Protein AF-A0A4Z0ZXW6-F1 (afdb_monomer)

pLDDT: mean 91.45, std 5.55, range [75.19, 98.31]

Secondary structure (DSSP, 8-state):
-EEEE--SEESS-HHHHHHHH-----TT-EEEEE-TT--EE-HHHHHHHHHHHHHHHHTT-EEEEESTTSSTTHHHHHHTTHHHHTT-----SS-----TTSEEEEEEESTTSB-HHHHHHHHHHHHS-GGGGGGTT-TTT--HHHHHHHHHHHHHHHHHHHHH-S-EEEEEEEEGGGTEEEEEEE-

Radius of gyration: 17.32 Å; Cα contacts (8 Å, |Δi|>4): 315; chains: 1; bounding box: 43×35×46 Å

Structure (mmCIF, N/CA/C/O backbone):
data_AF-A0A4Z0ZXW6-F1
#
_entry.id   AF-A0A4Z0ZXW6-F1
#
loop_
_atom_site.group_PDB
_atom_site.id
_atom_site.type_symbol
_atom_site.label_atom_id
_atom_site.label_alt_id
_atom_site.label_comp_id
_atom_site.label_asym_id
_atom_site.label_entity_id
_atom_site.label_seq_id
_atom_site.pdbx_PDB_ins_code
_atom_site.Cartn_x
_atom_site.Cartn_y
_atom_site.Cartn_z
_atom_site.occupancy
_atom_site.B_iso_or_equiv
_atom_site.auth_seq_id
_atom_site.auth_comp_id
_atom_site.auth_asym_id
_atom_site.auth_atom_id
_atom_site.pdbx_PDB_model_num
ATOM 1 N N . MET A 1 1 ? -19.021 -1.329 19.477 1.00 88.12 1 MET A N 1
ATOM 2 C CA . MET A 1 1 ? -17.767 -1.919 18.959 1.00 88.12 1 MET A CA 1
ATOM 3 C C . MET A 1 1 ? -18.105 -2.651 17.679 1.00 88.12 1 MET A C 1
ATOM 5 O O . MET A 1 1 ? -18.898 -3.584 17.729 1.00 88.12 1 MET A O 1
ATOM 9 N N . LYS A 1 2 ? -17.575 -2.185 16.551 1.00 94.56 2 LYS A N 1
ATOM 10 C CA . LYS A 1 2 ? -17.778 -2.780 15.234 1.00 94.56 2 LYS A CA 1
ATOM 11 C C . LYS A 1 2 ? -16.574 -3.637 14.879 1.00 94.56 2 LYS A C 1
ATOM 13 O O . LYS A 1 2 ? -15.433 -3.229 15.075 1.00 94.56 2 LYS A O 1
ATOM 18 N N . GLU A 1 3 ? -16.841 -4.823 14.365 1.00 96.75 3 GLU A N 1
ATOM 19 C CA . GLU A 1 3 ? -15.818 -5.768 13.948 1.00 96.75 3 GLU A CA 1
ATOM 20 C C . GLU A 1 3 ? -15.882 -5.949 12.435 1.00 96.75 3 GLU A C 1
ATOM 22 O O . GLU A 1 3 ? -16.962 -6.126 11.871 1.00 96.75 3 GLU A O 1
ATOM 27 N N . ILE A 1 4 ? -14.723 -5.866 11.790 1.00 96.88 4 ILE A N 1
ATOM 28 C CA . ILE A 1 4 ? -14.538 -6.048 10.356 1.00 96.88 4 ILE A CA 1
ATOM 29 C C . ILE A 1 4 ? -13.702 -7.306 10.186 1.00 96.88 4 ILE A C 1
ATOM 31 O O . ILE A 1 4 ? -12.504 -7.311 10.477 1.00 96.88 4 ILE A O 1
ATOM 35 N N . ILE A 1 5 ? -14.336 -8.368 9.705 1.00 97.38 5 ILE A N 1
ATOM 36 C CA . ILE A 1 5 ? -13.635 -9.594 9.340 1.00 97.38 5 ILE A CA 1
ATOM 37 C C . ILE A 1 5 ? -13.041 -9.369 7.956 1.00 97.38 5 ILE A C 1
ATOM 39 O O . ILE A 1 5 ? -13.776 -9.273 6.972 1.00 97.38 5 ILE A O 1
ATOM 43 N N . LEU A 1 6 ? -11.716 -9.248 7.880 1.00 97.31 6 LEU A N 1
ATOM 44 C CA . LEU A 1 6 ? -11.047 -9.054 6.604 1.00 97.31 6 LEU A CA 1
ATOM 45 C C . LEU A 1 6 ? -11.159 -10.339 5.766 1.00 97.31 6 LEU A C 1
ATOM 47 O O . LEU A 1 6 ? -10.875 -11.431 6.276 1.00 97.31 6 LEU A O 1
ATOM 51 N N . PRO A 1 7 ? -11.600 -10.240 4.498 1.00 96.81 7 PRO A N 1
ATOM 52 C CA . PRO A 1 7 ? -11.749 -11.400 3.638 1.00 96.81 7 PRO A CA 1
ATOM 53 C C . PRO A 1 7 ? -10.408 -12.079 3.358 1.00 96.81 7 PRO A C 1
ATOM 55 O O . PRO A 1 7 ? -9.319 -11.557 3.582 1.00 96.81 7 PRO A O 1
ATOM 58 N N . LYS A 1 8 ? -10.492 -13.296 2.831 1.00 97.19 8 LYS A N 1
ATOM 59 C CA . LYS A 1 8 ? -9.310 -14.112 2.564 1.00 97.19 8 LYS A CA 1
ATOM 60 C C . LYS A 1 8 ? -8.403 -13.515 1.480 1.00 97.19 8 LYS A C 1
ATOM 62 O O . LYS A 1 8 ? -7.173 -13.562 1.591 1.00 97.19 8 LYS A O 1
ATOM 67 N N . TYR A 1 9 ? -9.027 -12.950 0.449 1.00 96.19 9 TYR A N 1
ATOM 68 C CA . TYR A 1 9 ? -8.380 -12.413 -0.740 1.00 96.19 9 TYR A CA 1
ATOM 69 C C . TYR A 1 9 ? -9.013 -11.080 -1.132 1.00 96.19 9 TYR A C 1
ATOM 71 O O . TYR A 1 9 ? -10.236 -10.977 -1.118 1.00 96.19 9 TYR A O 1
ATOM 79 N N . VAL A 1 10 ? -8.201 -10.094 -1.525 1.00 94.12 10 VAL A N 1
ATOM 80 C CA . VAL A 1 10 ? -8.694 -8.838 -2.119 1.00 94.12 10 VAL A CA 1
ATOM 81 C C . VAL A 1 10 ? -7.782 -8.415 -3.265 1.00 94.12 10 VAL A C 1
ATOM 83 O O . VAL A 1 10 ? -6.633 -8.022 -3.051 1.00 94.12 10 VAL A O 1
ATOM 86 N N . PHE A 1 11 ? -8.305 -8.493 -4.488 1.00 89.25 11 PHE A N 1
ATOM 87 C CA . PHE A 1 11 ? -7.575 -8.176 -5.717 1.00 89.25 11 PHE A CA 1
ATOM 88 C C . PHE A 1 11 ? -8.372 -7.266 -6.640 1.00 89.25 11 PHE A C 1
ATOM 90 O O . PHE A 1 11 ? -8.047 -6.087 -6.720 1.00 89.25 11 PHE A O 1
ATOM 97 N N . ASP A 1 12 ? -9.386 -7.820 -7.308 1.00 81.38 12 ASP A N 1
ATOM 98 C CA . ASP A 1 12 ? -10.125 -7.132 -8.372 1.00 81.38 12 ASP A CA 1
ATOM 99 C C . ASP A 1 12 ? -11.541 -6.710 -7.911 1.00 81.38 12 ASP A C 1
ATOM 101 O O . ASP A 1 12 ? -12.077 -5.715 -8.389 1.00 81.38 12 ASP A O 1
ATOM 105 N N . GLU A 1 13 ? -12.111 -7.385 -6.904 1.00 83.81 13 GLU A N 1
ATOM 106 C CA . GLU A 1 13 ? -13.388 -7.046 -6.241 1.00 83.81 13 GLU A CA 1
ATOM 107 C C . GLU A 1 13 ? -13.212 -5.903 -5.219 1.00 83.81 13 GLU A C 1
ATOM 109 O O . GLU A 1 13 ? -13.521 -6.019 -4.033 1.00 83.81 13 GLU A O 1
ATOM 114 N N . LEU A 1 14 ? -12.619 -4.793 -5.662 1.00 88.06 14 LEU A N 1
ATOM 115 C CA . LEU A 1 14 ? -12.230 -3.697 -4.772 1.00 88.06 14 LEU A CA 1
ATOM 116 C C . LEU A 1 14 ? -13.416 -2.866 -4.283 1.00 88.06 14 LEU A C 1
ATOM 118 O O . LEU A 1 14 ? -13.375 -2.398 -3.152 1.00 88.06 14 LEU A O 1
ATOM 122 N N . PHE A 1 15 ? -14.457 -2.682 -5.098 1.00 90.56 15 PHE A N 1
ATOM 123 C CA . PHE A 1 15 ? -15.605 -1.851 -4.721 1.00 90.56 15 PHE A CA 1
ATOM 124 C C . PHE A 1 15 ? -16.354 -2.425 -3.522 1.00 90.56 15 PHE A C 1
ATOM 126 O O . PHE A 1 15 ? -16.498 -1.727 -2.522 1.00 90.56 15 PHE A O 1
ATOM 133 N N . ASP A 1 16 ? -16.722 -3.705 -3.577 1.00 91.62 16 ASP A N 1
ATOM 134 C CA . ASP A 1 16 ? -17.410 -4.391 -2.478 1.00 91.62 16 ASP A CA 1
ATOM 135 C C . ASP A 1 16 ? -16.557 -4.384 -1.203 1.00 91.62 16 ASP A C 1
ATOM 137 O O . ASP A 1 16 ? -17.058 -4.191 -0.094 1.00 91.62 16 ASP A O 1
ATOM 141 N N . PHE A 1 17 ? -15.237 -4.541 -1.353 1.00 94.81 17 PHE A N 1
ATOM 142 C CA . PHE A 1 17 ? -14.311 -4.454 -0.232 1.00 94.81 17 PHE A CA 1
ATOM 143 C C . PHE A 1 17 ? -14.265 -3.046 0.378 1.00 94.81 17 PHE A C 1
ATOM 145 O O . PHE A 1 17 ? -14.342 -2.908 1.600 1.00 94.81 17 PHE A O 1
ATOM 152 N N . ILE A 1 18 ? -14.158 -2.005 -0.455 1.00 94.00 18 ILE A N 1
ATOM 153 C CA . ILE A 1 18 ? -14.148 -0.605 -0.018 1.00 94.00 18 ILE A CA 1
ATOM 154 C C . ILE A 1 18 ? -15.468 -0.257 0.668 1.00 94.00 18 ILE A C 1
ATOM 156 O O . ILE A 1 18 ? -15.443 0.347 1.739 1.00 94.00 18 ILE A O 1
ATOM 160 N N . GLU A 1 19 ? -16.604 -0.663 0.106 1.00 93.00 19 GLU A N 1
ATOM 161 C CA . GLU A 1 19 ? -17.922 -0.451 0.704 1.00 93.00 19 GLU A CA 1
ATOM 162 C C . GLU A 1 19 ? -18.018 -1.143 2.070 1.00 93.00 19 GLU A C 1
ATOM 164 O O . GLU A 1 19 ? -18.407 -0.520 3.056 1.00 93.00 19 GLU A O 1
ATOM 169 N N . ALA A 1 20 ? -17.553 -2.391 2.182 1.00 92.69 20 ALA A N 1
ATOM 170 C CA . ALA A 1 20 ? -17.577 -3.133 3.441 1.00 92.69 20 ALA A CA 1
ATOM 171 C C . ALA A 1 20 ? -16.761 -2.458 4.562 1.00 92.69 20 ALA A C 1
ATOM 173 O O . ALA A 1 20 ? -17.151 -2.509 5.735 1.00 92.69 20 ALA A O 1
ATOM 174 N N . ILE A 1 21 ? -15.637 -1.812 4.224 1.00 94.56 21 ILE A N 1
ATOM 175 C CA . ILE A 1 21 ? -14.813 -1.071 5.193 1.00 94.56 21 ILE A CA 1
ATOM 176 C C . ILE A 1 21 ? -15.235 0.398 5.356 1.00 94.56 21 ILE A C 1
ATOM 178 O O . ILE A 1 21 ? -14.782 1.045 6.304 1.00 94.56 21 ILE A O 1
ATOM 182 N N . SER A 1 22 ? -16.116 0.915 4.496 1.00 91.69 22 SER A N 1
ATOM 183 C CA . SER A 1 22 ? -16.612 2.295 4.512 1.00 91.69 22 SER A CA 1
ATOM 184 C C . SER A 1 22 ? -17.966 2.354 5.203 1.00 91.69 22 SER A C 1
ATOM 186 O O . SER A 1 22 ? -19.006 2.045 4.638 1.00 91.69 22 SER A O 1
ATOM 188 N N . PHE A 1 23 ? -17.962 2.747 6.468 1.00 91.25 23 PHE A N 1
ATOM 189 C CA . PHE A 1 23 ? -19.177 2.853 7.267 1.00 91.25 23 PHE A CA 1
ATOM 190 C C . PHE A 1 23 ? -19.171 4.128 8.097 1.00 91.25 23 PHE A C 1
ATOM 192 O O . PHE A 1 23 ? -18.120 4.703 8.381 1.00 91.25 23 PHE A O 1
ATOM 199 N N . GLU A 1 24 ? -20.348 4.558 8.524 1.00 91.94 24 GLU A N 1
ATOM 200 C CA . GLU A 1 24 ? -20.459 5.679 9.452 1.00 91.94 24 GLU A CA 1
ATOM 201 C C . GLU A 1 24 ? -19.878 5.291 10.815 1.00 91.94 24 GLU A C 1
ATOM 203 O O . GLU A 1 24 ? -20.031 4.160 11.282 1.00 91.94 24 GLU A O 1
ATOM 208 N N . THR A 1 25 ? -19.101 6.190 11.410 1.00 92.62 25 THR A N 1
ATOM 209 C CA . THR A 1 25 ? -18.394 5.970 12.679 1.00 92.62 25 THR A CA 1
ATOM 210 C C . THR A 1 25 ? -18.175 7.311 13.347 1.00 92.62 25 THR A C 1
ATOM 212 O O . THR A 1 25 ? -17.900 8.291 12.653 1.00 92.62 25 THR A O 1
ATOM 215 N N . ASP A 1 26 ? -18.267 7.344 14.670 1.00 91.75 26 ASP A N 1
ATOM 216 C CA . ASP A 1 26 ? -17.986 8.535 15.466 1.00 91.75 26 ASP A CA 1
ATOM 217 C C . ASP A 1 26 ? -16.721 8.391 16.335 1.00 91.75 26 ASP A C 1
ATOM 219 O O . ASP A 1 26 ? -16.031 7.369 16.329 1.00 91.75 26 ASP A O 1
ATOM 223 N N . GLU A 1 27 ? -16.381 9.446 17.077 1.00 92.25 27 GLU A N 1
ATOM 224 C CA . GLU A 1 27 ? -15.195 9.479 17.944 1.00 92.25 27 GLU A CA 1
ATOM 225 C C . GLU A 1 27 ? -15.296 8.569 19.186 1.00 92.25 27 GLU A C 1
ATOM 227 O O . GLU A 1 27 ? -14.297 8.319 19.864 1.00 92.25 27 GLU A O 1
ATOM 232 N N . HIS A 1 28 ? -16.490 8.075 19.525 1.00 91.88 28 HIS A N 1
ATOM 233 C CA . HIS A 1 28 ? -16.729 7.195 20.672 1.00 91.88 28 HIS A CA 1
ATOM 234 C C . HIS A 1 28 ? -16.722 5.714 20.288 1.00 91.88 28 HIS A C 1
ATOM 236 O O . HIS A 1 28 ? -16.591 4.839 21.156 1.00 91.88 28 HIS A O 1
ATOM 242 N N . ASP A 1 29 ? -16.806 5.428 18.996 1.00 95.31 29 ASP A N 1
ATOM 243 C CA . ASP A 1 29 ? -16.777 4.085 18.470 1.00 95.31 29 ASP A CA 1
ATOM 244 C C . ASP A 1 29 ? -15.421 3.391 18.633 1.00 95.31 29 ASP A C 1
ATOM 246 O O . ASP A 1 29 ? -14.339 3.965 18.797 1.00 95.31 29 ASP A O 1
ATOM 250 N N . SER A 1 30 ? -15.500 2.065 18.599 1.00 97.06 30 SER A N 1
ATOM 251 C CA . SER A 1 30 ? -14.343 1.178 18.564 1.00 97.06 30 SER A CA 1
ATOM 252 C C . SER A 1 30 ? -14.481 0.242 17.380 1.00 97.06 30 SER A C 1
ATOM 254 O O . SER A 1 30 ? -15.501 -0.443 17.264 1.00 97.06 30 SER A O 1
ATOM 256 N N . VAL A 1 31 ? -13.454 0.199 16.539 1.00 97.94 31 VAL A N 1
ATOM 257 C CA . VAL A 1 31 ? -13.384 -0.605 15.321 1.00 97.94 31 VAL A CA 1
ATOM 258 C C . VAL A 1 31 ? -12.272 -1.635 15.465 1.00 97.94 31 VAL A C 1
ATOM 260 O O . VAL A 1 31 ? -11.146 -1.298 15.827 1.00 97.94 31 VAL A O 1
ATOM 263 N N . VAL A 1 32 ? -12.582 -2.893 15.170 1.00 98.25 32 VAL A N 1
ATOM 264 C CA . VAL A 1 32 ? -11.619 -3.996 15.163 1.00 98.25 32 VAL A CA 1
ATOM 265 C C . VAL A 1 32 ? -11.461 -4.502 13.734 1.00 98.25 32 VAL A C 1
ATOM 267 O O . VAL A 1 32 ? -12.441 -4.939 13.138 1.00 98.25 32 VAL A O 1
ATOM 270 N N . PHE A 1 33 ? -10.240 -4.481 13.205 1.00 98.12 33 PHE A N 1
ATOM 271 C CA . PHE A 1 33 ? -9.882 -5.179 11.970 1.00 98.12 33 PHE A CA 1
ATOM 272 C C . PHE A 1 33 ? -9.346 -6.565 12.331 1.00 98.12 33 PHE A C 1
ATOM 274 O O . PHE A 1 33 ? -8.320 -6.670 13.010 1.00 98.12 33 PHE A O 1
ATOM 281 N N . ASP A 1 34 ? -10.044 -7.620 11.916 1.00 98.25 34 ASP A N 1
ATOM 282 C CA . ASP A 1 34 ? -9.658 -9.006 12.181 1.00 98.25 34 ASP A CA 1
ATOM 283 C C . ASP A 1 34 ? -8.956 -9.625 10.966 1.00 98.25 34 ASP A C 1
ATOM 285 O O . ASP A 1 34 ? -9.539 -9.742 9.889 1.00 98.25 34 ASP A O 1
ATOM 289 N N . PHE A 1 35 ? -7.701 -10.035 11.162 1.00 98.31 35 PHE A N 1
ATOM 290 C CA . PHE A 1 35 ? -6.810 -10.583 10.139 1.00 98.31 35 PHE A CA 1
ATOM 291 C C . PHE A 1 35 ? -6.860 -12.114 10.037 1.00 98.31 35 PHE A C 1
ATOM 293 O O . PHE A 1 35 ? -6.112 -12.680 9.241 1.00 98.31 35 PHE A O 1
ATOM 300 N N . ALA A 1 36 ? -7.721 -12.796 10.805 1.00 97.62 36 ALA A N 1
ATOM 301 C CA . ALA A 1 36 ? -7.734 -14.258 10.942 1.00 97.62 36 ALA A CA 1
ATOM 302 C C . ALA A 1 36 ? -7.686 -15.024 9.610 1.00 97.62 36 ALA A C 1
ATOM 304 O O . ALA A 1 36 ? -7.041 -16.068 9.517 1.00 97.62 36 ALA A O 1
ATOM 305 N N . TYR A 1 37 ? -8.358 -14.508 8.580 1.00 97.19 37 TYR A N 1
ATOM 306 C CA . TYR A 1 37 ? -8.479 -15.178 7.286 1.00 97.19 37 TYR A CA 1
ATOM 307 C C . TYR A 1 37 ? -7.573 -14.599 6.203 1.00 97.19 37 TYR A C 1
ATOM 309 O O . TYR A 1 37 ? -7.515 -15.168 5.119 1.00 97.19 37 TYR A O 1
ATOM 317 N N . VAL A 1 38 ? -6.856 -13.507 6.464 1.00 97.88 38 VAL A N 1
ATOM 318 C CA . VAL A 1 38 ? -6.095 -12.784 5.440 1.00 97.88 38 VAL A CA 1
ATOM 319 C C . VAL A 1 38 ? -4.969 -13.657 4.886 1.00 97.88 38 VAL A C 1
ATOM 321 O O . VAL A 1 38 ? -4.060 -14.082 5.607 1.00 97.88 38 VAL A O 1
ATOM 324 N N . GLU A 1 39 ? -4.991 -13.891 3.573 1.00 96.75 39 GLU A N 1
ATOM 325 C CA . GLU A 1 39 ? -3.948 -14.653 2.888 1.00 96.75 39 GLU A CA 1
ATOM 326 C C . GLU A 1 39 ? -3.230 -13.872 1.796 1.00 96.75 39 GLU A C 1
ATOM 328 O O . GLU A 1 39 ? -2.011 -13.993 1.684 1.00 96.75 39 GLU A O 1
ATOM 333 N N . ASN A 1 40 ? -3.954 -13.128 0.957 1.00 94.00 40 ASN A N 1
ATOM 334 C CA . ASN A 1 40 ? -3.321 -12.450 -0.170 1.00 94.00 40 ASN A CA 1
ATOM 335 C C . ASN A 1 40 ? -4.090 -11.200 -0.598 1.00 94.00 40 ASN A C 1
ATOM 337 O O . ASN A 1 40 ? -5.266 -11.276 -0.949 1.00 94.00 40 ASN A O 1
ATOM 341 N N . TYR A 1 41 ? -3.422 -10.055 -0.527 1.00 96.19 41 TYR A N 1
ATOM 342 C CA . TYR A 1 41 ? -3.998 -8.735 -0.756 1.00 96.19 41 TYR A CA 1
ATOM 343 C C . TYR A 1 41 ? -3.181 -8.026 -1.827 1.00 96.19 41 TYR A C 1
ATOM 345 O O . TYR A 1 41 ? -1.955 -8.121 -1.841 1.00 96.19 41 TYR A O 1
ATOM 353 N N . SER A 1 42 ? -3.860 -7.314 -2.719 1.00 94.62 42 SER A N 1
ATOM 354 C CA . SER A 1 42 ? -3.207 -6.401 -3.651 1.00 94.62 42 SER A CA 1
ATOM 355 C C . SER A 1 42 ? -2.720 -5.129 -2.936 1.00 94.62 42 SER A C 1
ATOM 357 O O . SER A 1 42 ? -3.267 -4.767 -1.889 1.00 94.62 42 SER A O 1
ATOM 359 N N . PRO A 1 43 ? -1.761 -4.387 -3.522 1.00 94.38 43 PRO A N 1
ATOM 360 C CA . PRO A 1 43 ? -1.362 -3.068 -3.022 1.00 94.38 43 PRO A CA 1
ATOM 361 C C . PRO A 1 43 ? -2.542 -2.111 -2.822 1.00 94.38 43 PRO A C 1
ATOM 363 O O . PRO A 1 43 ? -2.589 -1.382 -1.835 1.00 94.38 43 PRO A O 1
ATOM 366 N N . VAL A 1 44 ? -3.531 -2.164 -3.721 1.00 94.56 44 VAL A N 1
ATOM 367 C CA . VAL A 1 44 ? -4.732 -1.319 -3.666 1.00 94.56 44 VAL A CA 1
ATOM 368 C C . VAL A 1 44 ? -5.558 -1.612 -2.416 1.00 94.56 44 VAL A C 1
ATOM 370 O O . VAL A 1 44 ? -5.989 -0.692 -1.727 1.00 94.56 44 VAL A O 1
ATOM 373 N N . ALA A 1 45 ? -5.720 -2.892 -2.073 1.00 96.44 45 ALA A N 1
ATOM 374 C CA . ALA A 1 45 ? -6.437 -3.298 -0.871 1.00 96.44 45 ALA A CA 1
ATOM 375 C C . ALA A 1 45 ? -5.734 -2.819 0.409 1.00 96.44 45 ALA A C 1
ATOM 377 O O . ALA A 1 45 ? -6.396 -2.368 1.341 1.00 96.44 45 ALA A O 1
ATOM 378 N N . LEU A 1 46 ? -4.398 -2.887 0.454 1.00 97.38 46 LEU A N 1
ATOM 379 C CA . LEU A 1 46 ? -3.626 -2.394 1.599 1.00 97.38 46 LEU A CA 1
ATOM 380 C C . LEU A 1 46 ? -3.779 -0.882 1.776 1.00 97.38 46 LEU A C 1
ATOM 382 O O . LEU A 1 46 ? -4.033 -0.423 2.890 1.00 97.38 46 LEU A O 1
ATOM 386 N N . VAL A 1 47 ? -3.659 -0.129 0.679 1.00 96.56 47 VAL A N 1
ATOM 387 C CA . VAL A 1 47 ? -3.838 1.328 0.658 1.00 96.56 47 VAL A CA 1
ATOM 388 C C . VAL A 1 47 ? -5.243 1.708 1.135 1.00 96.56 47 VAL A C 1
ATOM 390 O O . VAL A 1 47 ? -5.366 2.539 2.030 1.00 96.56 47 VAL A O 1
ATOM 393 N N . ALA A 1 48 ? -6.291 1.032 0.653 1.00 96.06 48 ALA A N 1
ATOM 394 C CA . ALA A 1 48 ? -7.669 1.290 1.080 1.00 96.06 48 ALA A CA 1
ATOM 395 C C . ALA A 1 48 ? -7.877 1.087 2.595 1.00 96.06 48 ALA A C 1
ATOM 397 O O . ALA A 1 48 ? -8.506 1.914 3.260 1.00 96.06 48 ALA A O 1
ATOM 398 N N . ILE A 1 49 ? -7.314 0.016 3.172 1.00 97.31 49 ILE A N 1
ATOM 399 C CA . ILE A 1 49 ? -7.384 -0.211 4.625 1.00 97.31 49 ILE A CA 1
ATOM 400 C C . ILE A 1 49 ? -6.630 0.883 5.380 1.00 97.31 49 ILE A C 1
ATOM 402 O O . ILE A 1 49 ? -7.127 1.358 6.399 1.00 97.31 49 ILE A O 1
ATOM 406 N N . ILE A 1 50 ? -5.451 1.289 4.903 1.00 97.31 50 ILE A N 1
ATOM 407 C CA . ILE A 1 50 ? -4.668 2.353 5.539 1.00 97.31 50 ILE A CA 1
ATOM 408 C C . ILE A 1 50 ? -5.446 3.662 5.547 1.00 97.31 50 ILE A C 1
ATOM 410 O O . ILE A 1 50 ? -5.588 4.241 6.623 1.00 97.31 50 ILE A O 1
ATOM 414 N N . CYS A 1 51 ? -5.997 4.097 4.407 1.00 95.50 51 CYS A N 1
ATOM 415 C CA . CYS A 1 51 ? -6.821 5.307 4.342 1.00 95.50 51 CYS A CA 1
ATOM 416 C C . CYS A 1 51 ? -7.955 5.233 5.363 1.00 95.50 51 CYS A C 1
ATOM 418 O O . CYS A 1 51 ? -8.156 6.155 6.155 1.00 95.50 51 CYS A O 1
ATOM 420 N N . ARG A 1 52 ? -8.633 4.082 5.448 1.00 96.50 52 ARG A N 1
ATOM 421 C CA . ARG A 1 52 ? -9.711 3.894 6.416 1.00 96.50 52 ARG A CA 1
ATOM 422 C C . ARG A 1 52 ? -9.232 3.950 7.866 1.00 96.50 52 ARG A C 1
ATOM 424 O O . ARG A 1 52 ? -9.862 4.615 8.684 1.00 96.50 52 ARG A O 1
ATOM 431 N N . VAL A 1 53 ? -8.134 3.280 8.209 1.00 97.00 53 VAL A N 1
ATOM 432 C CA . VAL A 1 53 ? -7.554 3.330 9.560 1.00 97.00 53 VAL A CA 1
ATOM 433 C C . VAL A 1 53 ? -7.153 4.759 9.920 1.00 97.00 53 VAL A C 1
ATOM 435 O O . VAL A 1 53 ? -7.427 5.212 11.029 1.00 97.00 53 VAL A O 1
ATOM 438 N N . LYS A 1 54 ? -6.537 5.483 8.986 1.00 95.38 54 LYS A N 1
ATOM 439 C CA . LYS A 1 54 ? -6.074 6.860 9.179 1.00 95.38 54 LYS A CA 1
ATOM 440 C C . LYS A 1 54 ? -7.227 7.834 9.346 1.00 95.38 54 LYS A C 1
ATOM 442 O O . LYS A 1 54 ? -7.173 8.676 10.238 1.00 95.38 54 LYS A O 1
ATOM 447 N N . TYR A 1 55 ? -8.295 7.661 8.575 1.00 94.38 55 TYR A N 1
ATOM 448 C CA . TYR A 1 55 ? -9.551 8.373 8.777 1.00 94.38 55 TYR A CA 1
ATOM 449 C C . TYR A 1 55 ? -10.128 8.112 10.177 1.00 94.38 55 TYR A C 1
ATOM 451 O O . TYR A 1 55 ? -10.427 9.049 10.908 1.00 94.38 55 TYR A O 1
ATOM 459 N N . LEU A 1 56 ? -10.222 6.847 10.600 1.00 95.88 56 LEU A N 1
ATOM 460 C CA . LEU A 1 56 ? -10.730 6.500 11.933 1.00 95.88 56 LEU A CA 1
ATOM 461 C C . LEU A 1 56 ? -9.877 7.122 13.052 1.00 95.88 56 LEU A C 1
ATOM 463 O O . LEU A 1 56 ? -10.410 7.640 14.031 1.00 95.88 56 LEU A O 1
ATOM 467 N N . GLN A 1 57 ? -8.552 7.123 12.889 1.00 94.56 57 GLN A N 1
ATOM 468 C CA . GLN A 1 57 ? -7.627 7.774 13.817 1.00 94.56 57 GLN A CA 1
ATOM 469 C C . GLN A 1 57 ? -7.788 9.303 13.829 1.00 94.56 57 GLN A C 1
ATOM 471 O O . GLN A 1 57 ? -7.698 9.906 14.899 1.00 94.56 57 GLN A O 1
ATOM 476 N N . SER A 1 58 ? -8.049 9.941 12.681 1.00 93.38 58 SER A N 1
ATOM 477 C CA . SER A 1 58 ? -8.210 11.401 12.593 1.00 93.38 58 SER A CA 1
ATOM 478 C C . SER A 1 58 ? -9.482 11.892 13.292 1.00 93.38 58 SER A C 1
ATOM 480 O O . SER A 1 58 ? -9.456 12.943 13.933 1.00 93.38 58 SER A O 1
ATOM 482 N N . ILE A 1 59 ? -10.551 11.088 13.271 1.00 95.62 59 ILE A N 1
ATOM 483 C CA . ILE A 1 59 ? -11.775 11.324 14.053 1.00 95.62 59 ILE A CA 1
ATOM 484 C C . ILE A 1 59 ? -11.691 10.781 15.489 1.00 95.62 59 ILE A C 1
ATOM 486 O O . ILE A 1 59 ? -12.687 10.787 16.198 1.00 95.62 59 ILE A O 1
ATOM 490 N N . LYS A 1 60 ? -10.515 10.316 15.937 1.00 96.06 60 LYS A N 1
ATOM 491 C CA . LYS A 1 60 ? -10.248 9.788 17.291 1.00 96.06 60 LYS A CA 1
ATOM 492 C C . LYS A 1 60 ? -11.027 8.522 17.682 1.00 96.06 60 LYS A C 1
ATOM 494 O O . LYS A 1 60 ? -11.036 8.168 18.862 1.00 96.06 60 LYS A O 1
ATOM 499 N N . ALA A 1 61 ? -11.603 7.802 16.721 1.00 96.69 61 ALA A N 1
ATOM 500 C CA . ALA A 1 61 ? -12.177 6.485 16.974 1.00 96.69 61 ALA A CA 1
ATOM 501 C C . ALA A 1 61 ? -11.083 5.502 17.430 1.00 96.69 61 ALA A C 1
ATOM 503 O O . ALA A 1 61 ? -9.923 5.574 17.007 1.00 96.69 61 ALA A O 1
ATOM 504 N N . LYS A 1 62 ? -11.436 4.541 18.290 1.00 96.81 62 LYS A N 1
ATOM 505 C CA . LYS A 1 62 ? -10.474 3.532 18.761 1.00 96.81 62 LYS A CA 1
ATOM 506 C C . LYS A 1 62 ? -10.315 2.435 17.715 1.00 96.81 62 LYS A C 1
ATOM 508 O O . LYS A 1 62 ? -11.277 1.734 17.412 1.00 96.81 62 LYS A O 1
ATOM 513 N N . VAL A 1 63 ? -9.102 2.248 17.205 1.00 97.56 63 VAL A N 1
ATOM 514 C CA . VAL A 1 63 ? -8.789 1.211 16.211 1.00 97.56 63 VAL A CA 1
ATOM 515 C C . VAL A 1 63 ? -7.988 0.087 16.859 1.00 97.56 63 VAL A C 1
ATOM 517 O O . VAL A 1 63 ? -6.974 0.333 17.510 1.00 97.56 63 VAL A O 1
ATOM 520 N N . TYR A 1 64 ? -8.429 -1.150 16.650 1.00 97.81 64 TYR A N 1
ATOM 521 C CA . TYR A 1 64 ? -7.767 -2.356 17.130 1.00 97.81 64 TYR A CA 1
ATOM 522 C C . TYR A 1 64 ? -7.477 -3.312 15.975 1.00 97.81 64 TYR A C 1
ATOM 524 O O . TYR A 1 64 ? -8.264 -3.442 15.038 1.00 97.81 64 TYR A O 1
ATOM 532 N N . PHE A 1 65 ? -6.368 -4.034 16.094 1.00 98.00 65 PHE A N 1
ATOM 533 C CA . PHE A 1 65 ? -5.943 -5.057 15.147 1.00 98.00 65 PHE A CA 1
ATOM 534 C C . PHE A 1 65 ? -6.003 -6.418 15.844 1.00 98.00 65 PHE A C 1
ATOM 536 O O . PHE A 1 65 ? -5.265 -6.654 16.802 1.00 98.00 65 PHE A O 1
ATOM 543 N N . ARG A 1 66 ? -6.876 -7.323 15.396 1.00 98.25 66 ARG A N 1
ATOM 544 C CA . ARG A 1 66 ? -6.995 -8.683 15.945 1.00 98.25 66 ARG A CA 1
ATOM 545 C C . ARG A 1 66 ? -6.327 -9.689 15.010 1.00 98.25 66 ARG A C 1
ATOM 547 O O . ARG A 1 66 ? -6.419 -9.544 13.796 1.00 98.25 66 ARG A O 1
ATOM 554 N N . ASN A 1 67 ? -5.650 -10.693 15.577 1.00 98.00 67 ASN A N 1
ATOM 555 C CA . ASN A 1 67 ? -4.927 -11.740 14.835 1.00 98.00 67 ASN A CA 1
ATOM 556 C C . ASN A 1 67 ? -3.839 -11.198 13.884 1.00 98.00 67 ASN A C 1
ATOM 558 O O . ASN A 1 67 ? -3.409 -11.869 12.948 1.00 98.00 67 ASN A O 1
ATOM 562 N N . HIS A 1 68 ? -3.383 -9.967 14.125 1.00 96.75 68 HIS A N 1
ATOM 563 C CA . HIS A 1 68 ? -2.442 -9.256 13.263 1.00 96.75 68 HIS A CA 1
ATOM 564 C C . HIS A 1 68 ? -1.002 -9.771 13.380 1.00 96.75 68 HIS A C 1
ATOM 566 O O . HIS A 1 68 ? -0.150 -9.359 12.609 1.00 96.75 68 HIS A O 1
ATOM 572 N N . ASP A 1 69 ? -0.710 -10.656 14.330 1.00 96.25 69 ASP A N 1
ATOM 573 C CA . ASP A 1 69 ? 0.619 -11.202 14.621 1.00 96.25 69 ASP A CA 1
ATOM 574 C C . ASP A 1 69 ? 0.800 -12.663 14.165 1.00 96.25 69 ASP A C 1
ATOM 576 O O . ASP A 1 69 ? 1.888 -13.233 14.308 1.00 96.25 69 ASP A O 1
ATOM 580 N N . SER A 1 70 ? -0.253 -13.273 13.610 1.00 94.56 70 SER A N 1
ATOM 581 C CA . SER A 1 70 ? -0.340 -14.726 13.410 1.00 94.56 70 SER A CA 1
ATOM 582 C C . SER A 1 70 ? -1.118 -15.165 12.156 1.00 94.56 70 SER A C 1
ATOM 584 O O . SER A 1 70 ? -1.515 -16.324 12.047 1.00 94.56 70 SER A O 1
ATOM 586 N N . PHE A 1 71 ? -1.282 -14.286 11.162 1.00 96.56 71 PHE A N 1
ATOM 587 C CA . PHE A 1 71 ? -1.962 -14.599 9.896 1.00 96.56 71 PHE A CA 1
ATOM 588 C C . PHE A 1 71 ? -0.992 -14.933 8.749 1.00 96.56 71 PHE A C 1
ATOM 590 O O . PHE A 1 71 ? 0.191 -14.583 8.770 1.00 96.56 71 PHE A O 1
ATOM 597 N N . ARG A 1 72 ? -1.500 -15.605 7.706 1.00 96.56 72 ARG A N 1
ATOM 598 C CA . ARG A 1 72 ? -0.682 -16.173 6.617 1.00 96.56 72 ARG A CA 1
ATOM 599 C C . ARG A 1 72 ? 0.111 -15.120 5.837 1.00 96.56 72 ARG A C 1
ATOM 601 O O . ARG A 1 72 ? 1.229 -15.402 5.412 1.00 96.56 72 ARG A O 1
ATOM 608 N N . ALA A 1 73 ? -0.449 -13.926 5.650 1.00 96.44 73 ALA A N 1
ATOM 609 C CA . ALA A 1 73 ? 0.177 -12.850 4.879 1.00 96.44 73 ALA A CA 1
ATOM 610 C C . ALA A 1 73 ? 1.011 -11.870 5.728 1.00 96.44 73 ALA A C 1
ATOM 612 O O . ALA A 1 73 ? 1.439 -10.839 5.209 1.00 96.44 73 ALA A O 1
ATOM 613 N N . LEU A 1 74 ? 1.273 -12.172 7.008 1.00 96.75 74 LEU A N 1
ATOM 614 C CA . LEU A 1 74 ? 1.960 -11.269 7.941 1.00 96.75 74 LEU A CA 1
ATOM 615 C C . LEU A 1 74 ? 3.257 -10.684 7.373 1.00 96.75 74 LEU A C 1
ATOM 617 O O . LEU A 1 74 ? 3.426 -9.468 7.333 1.00 96.75 74 LEU A O 1
ATOM 621 N N . THR A 1 75 ? 4.160 -11.539 6.891 1.00 95.75 75 THR A N 1
ATOM 622 C CA . THR A 1 75 ? 5.453 -11.098 6.350 1.00 95.75 75 THR A CA 1
ATOM 623 C C . THR A 1 75 ? 5.286 -10.168 5.153 1.00 95.75 75 THR A C 1
ATOM 625 O O . THR A 1 75 ? 6.055 -9.224 5.004 1.00 95.75 75 THR A O 1
ATOM 628 N N . TYR A 1 76 ? 4.277 -10.397 4.308 1.00 95.56 76 TYR A N 1
ATOM 629 C CA . TYR A 1 76 ? 3.984 -9.499 3.196 1.00 95.56 76 TYR A CA 1
ATOM 630 C C . TYR A 1 76 ? 3.543 -8.122 3.710 1.00 95.56 76 TYR A C 1
ATOM 632 O O . TYR A 1 76 ? 4.143 -7.124 3.330 1.00 95.56 76 TYR A O 1
ATOM 640 N N . PHE A 1 77 ? 2.596 -8.059 4.649 1.00 97.00 77 PHE A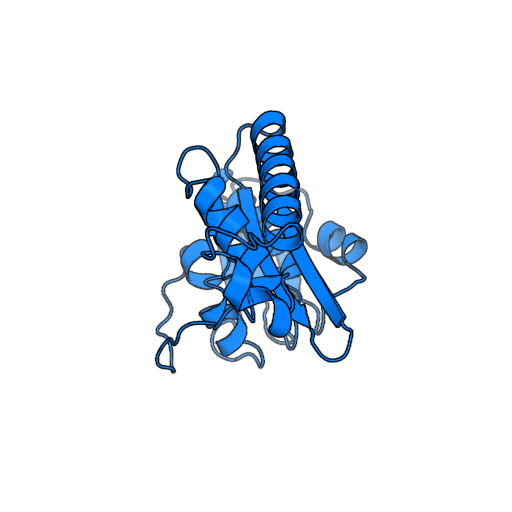 N 1
ATOM 641 C CA . PHE A 1 77 ? 2.143 -6.791 5.240 1.00 97.00 77 PHE A CA 1
ATOM 642 C C . PHE A 1 77 ? 3.283 -6.029 5.937 1.00 97.00 77 PHE A C 1
ATOM 644 O O . PHE A 1 77 ? 3.378 -4.809 5.799 1.00 97.00 77 PHE A O 1
ATOM 651 N N . GLN A 1 78 ? 4.176 -6.742 6.633 1.00 96.00 78 GLN A N 1
ATOM 652 C CA . GLN A 1 78 ? 5.386 -6.161 7.222 1.00 96.00 78 GLN A CA 1
ATOM 653 C C . GLN A 1 78 ? 6.293 -5.551 6.145 1.00 96.00 78 GLN A C 1
ATOM 655 O O . GLN A 1 78 ? 6.635 -4.375 6.238 1.00 96.00 78 GLN A O 1
ATOM 660 N N . ARG A 1 79 ? 6.612 -6.304 5.080 1.00 94.75 79 ARG A N 1
ATOM 661 C CA . ARG A 1 79 ? 7.421 -5.803 3.954 1.00 94.75 79 ARG A CA 1
ATOM 662 C C . ARG A 1 79 ? 6.800 -4.579 3.288 1.00 94.75 79 ARG A C 1
ATOM 664 O O . ARG A 1 79 ? 7.531 -3.680 2.903 1.00 94.75 79 ARG A O 1
ATOM 671 N N . MET A 1 80 ? 5.475 -4.510 3.201 1.00 95.69 80 MET A N 1
ATOM 672 C CA . MET A 1 80 ? 4.767 -3.374 2.606 1.00 95.69 80 MET A CA 1
ATOM 673 C C . MET A 1 80 ? 4.673 -2.140 3.525 1.00 95.69 80 MET A C 1
ATOM 675 O O . MET A 1 80 ? 4.045 -1.166 3.133 1.00 95.69 80 MET A O 1
ATOM 679 N N . ASN A 1 81 ? 5.272 -2.151 4.724 1.00 95.88 81 ASN A N 1
ATOM 680 C CA . ASN A 1 81 ? 5.192 -1.089 5.747 1.00 95.88 81 ASN A CA 1
ATOM 681 C C . ASN A 1 81 ? 3.791 -0.825 6.312 1.00 95.88 81 ASN A C 1
ATOM 683 O O . ASN A 1 81 ? 3.572 0.182 6.986 1.00 95.88 81 ASN A O 1
ATOM 687 N N . PHE A 1 82 ? 2.849 -1.750 6.117 1.00 97.50 82 PHE A N 1
ATOM 688 C CA . PHE A 1 82 ? 1.453 -1.559 6.504 1.00 97.50 82 PHE A CA 1
ATOM 689 C C . PHE A 1 82 ? 1.289 -1.204 7.992 1.00 97.50 82 PHE A C 1
ATOM 691 O O . PHE A 1 82 ? 0.623 -0.231 8.342 1.00 97.50 82 PHE A O 1
ATOM 698 N N . PHE A 1 83 ? 1.916 -1.978 8.883 1.00 96.50 83 PHE A N 1
ATOM 699 C CA . PHE A 1 83 ? 1.753 -1.800 10.329 1.00 96.50 83 PHE A CA 1
ATOM 700 C C . PHE A 1 83 ? 2.404 -0.519 10.839 1.00 96.50 83 PHE A C 1
ATOM 702 O O . PHE A 1 83 ? 1.785 0.200 11.619 1.00 96.50 83 PHE A O 1
ATOM 709 N N . SER A 1 84 ? 3.599 -0.192 10.339 1.00 95.25 84 SER A N 1
ATOM 710 C CA . SER A 1 84 ? 4.288 1.053 10.687 1.00 95.25 84 SER A CA 1
ATOM 711 C C . SER A 1 84 ? 3.438 2.269 10.316 1.00 95.25 84 SER A C 1
ATOM 713 O O . SER A 1 84 ? 3.224 3.139 11.158 1.00 95.25 84 SER A O 1
ATOM 715 N N . ILE A 1 85 ? 2.852 2.279 9.113 1.00 95.38 85 ILE A N 1
ATOM 716 C CA . ILE A 1 85 ? 1.950 3.354 8.689 1.00 95.38 85 ILE A CA 1
ATOM 717 C C . ILE A 1 85 ? 0.712 3.406 9.585 1.00 95.38 85 ILE A C 1
ATOM 719 O O . ILE A 1 85 ? 0.304 4.486 9.996 1.00 95.38 85 ILE A O 1
ATOM 723 N N . CYS A 1 86 ? 0.149 2.266 9.974 1.00 96.25 86 CYS A N 1
ATOM 724 C CA . CYS A 1 86 ? -0.965 2.195 10.922 1.00 96.25 86 CYS A CA 1
ATOM 725 C C . CYS A 1 86 ? -0.602 2.564 12.380 1.00 96.25 86 CYS A C 1
ATOM 727 O O . CYS A 1 86 ? -1.470 2.464 13.249 1.00 96.25 86 CYS A O 1
ATOM 729 N N . ASN A 1 87 ? 0.629 3.017 12.657 1.00 94.56 87 ASN A N 1
ATOM 730 C CA . ASN A 1 87 ? 1.166 3.296 13.996 1.00 94.56 87 ASN A CA 1
ATOM 731 C C . ASN A 1 87 ? 1.216 2.059 14.914 1.00 94.56 87 ASN A C 1
ATOM 733 O O . ASN A 1 87 ? 1.112 2.171 16.136 1.00 94.56 87 ASN A O 1
ATOM 737 N N . LEU A 1 88 ? 1.376 0.871 14.328 1.00 94.50 88 LEU A N 1
ATOM 738 C CA . LEU A 1 88 ? 1.543 -0.389 15.038 1.00 94.50 88 LEU A CA 1
ATOM 739 C C . LEU A 1 88 ? 2.999 -0.853 14.920 1.00 94.50 88 LEU A C 1
ATOM 741 O O . LEU A 1 88 ? 3.441 -1.322 13.871 1.00 94.50 88 LEU A O 1
ATOM 745 N N . ASN A 1 89 ? 3.748 -0.725 16.015 1.00 90.50 89 ASN A N 1
ATOM 746 C CA . ASN A 1 89 ? 5.133 -1.184 16.077 1.00 90.50 89 ASN A CA 1
ATOM 747 C C . ASN A 1 89 ? 5.163 -2.709 16.200 1.00 90.50 89 ASN A C 1
ATOM 749 O O . ASN A 1 89 ? 4.771 -3.263 17.226 1.00 90.50 89 ASN A O 1
ATOM 753 N N . MET A 1 90 ? 5.631 -3.375 15.148 1.00 93.56 90 MET A N 1
ATOM 754 C CA . MET A 1 90 ? 5.820 -4.820 15.112 1.00 93.56 90 MET A CA 1
ATOM 755 C C . MET A 1 90 ? 7.242 -5.143 14.685 1.00 93.56 90 MET A C 1
ATOM 757 O O . MET A 1 90 ? 7.710 -4.630 13.670 1.00 93.56 90 MET A O 1
ATOM 761 N N . ASP A 1 91 ? 7.890 -6.052 15.405 1.00 92.56 91 ASP A N 1
ATOM 762 C CA . ASP A 1 91 ? 9.211 -6.529 15.018 1.00 92.56 91 ASP A CA 1
ATOM 763 C C . ASP A 1 91 ? 9.133 -7.382 13.744 1.00 92.56 91 ASP A C 1
ATOM 765 O O . ASP A 1 91 ? 8.314 -8.304 13.611 1.00 92.56 91 ASP A O 1
ATOM 769 N N . GLU A 1 92 ? 10.017 -7.093 12.793 1.00 93.94 92 GLU A N 1
ATOM 770 C CA . GLU A 1 92 ? 10.185 -7.914 11.600 1.00 93.94 92 GLU A CA 1
ATOM 771 C C . GLU A 1 92 ? 10.917 -9.208 11.956 1.00 93.94 92 GLU A C 1
ATOM 773 O O . GLU A 1 92 ? 12.009 -9.206 12.522 1.00 93.94 92 GLU A O 1
ATOM 778 N N . LYS A 1 93 ? 10.336 -10.348 11.569 1.00 89.81 93 LYS A N 1
ATOM 779 C CA . LYS A 1 93 ? 10.965 -11.672 11.737 1.00 89.81 93 LYS A CA 1
ATOM 780 C C . LYS A 1 93 ? 11.912 -12.025 10.581 1.00 89.81 93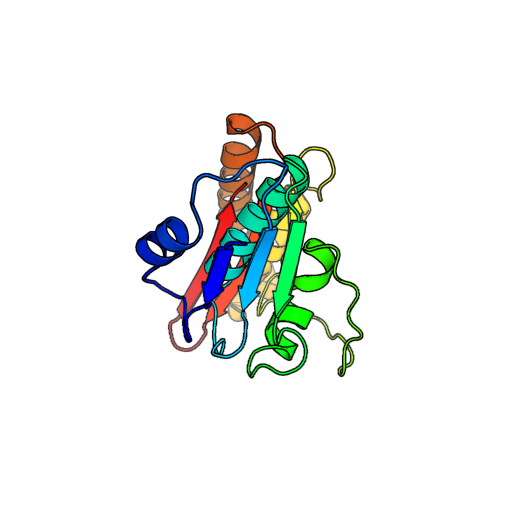 LYS A C 1
ATOM 782 O O . LYS A 1 93 ? 12.289 -13.182 10.419 1.00 89.81 93 LYS A O 1
ATOM 787 N N . PHE A 1 94 ? 12.258 -11.048 9.746 1.00 93.38 94 PHE A N 1
ATOM 788 C CA . PHE A 1 94 ? 13.114 -11.194 8.574 1.00 93.38 94 PHE A CA 1
ATOM 789 C C . PHE A 1 94 ? 14.069 -10.003 8.477 1.00 93.38 94 PHE A C 1
ATOM 791 O O . PHE A 1 94 ? 13.846 -8.958 9.078 1.00 93.38 94 PHE A O 1
ATOM 798 N N . LYS A 1 95 ? 15.140 -10.158 7.697 1.00 93.12 95 LYS A N 1
ATOM 799 C CA . LYS A 1 95 ? 16.010 -9.041 7.332 1.00 93.12 95 LYS A CA 1
ATOM 800 C C . LYS A 1 95 ? 15.453 -8.384 6.075 1.00 93.12 95 LYS A C 1
ATOM 802 O O . LYS A 1 95 ? 15.284 -9.059 5.060 1.00 93.12 95 LYS A O 1
ATOM 807 N N . ARG A 1 96 ? 15.164 -7.085 6.134 1.00 92.00 96 ARG A N 1
ATOM 808 C CA . ARG A 1 96 ? 14.715 -6.333 4.962 1.00 92.00 96 ARG A CA 1
ATOM 809 C C . ARG A 1 96 ? 15.822 -6.295 3.905 1.00 92.00 96 ARG A C 1
ATOM 811 O O . ARG A 1 96 ? 16.986 -6.026 4.203 1.00 92.00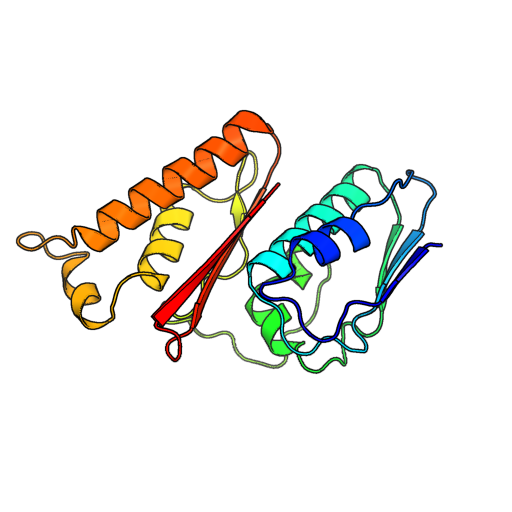 96 ARG A O 1
ATOM 818 N N . HIS A 1 97 ? 15.433 -6.601 2.676 1.00 88.00 97 HIS A N 1
ATOM 819 C CA . HIS A 1 97 ? 16.258 -6.512 1.478 1.00 88.00 97 HIS A CA 1
ATOM 820 C C . HIS A 1 97 ? 15.537 -5.613 0.480 1.00 88.00 97 HIS A C 1
ATOM 822 O O . HIS A 1 97 ? 14.305 -5.542 0.517 1.00 88.00 97 HIS A O 1
ATOM 828 N N . ASP A 1 98 ? 16.301 -4.980 -0.408 1.00 84.06 98 ASP A N 1
ATOM 829 C CA . ASP A 1 98 ? 15.754 -4.217 -1.527 1.00 84.06 98 ASP A CA 1
ATOM 830 C C . ASP A 1 98 ? 14.740 -5.072 -2.312 1.00 84.06 98 ASP A C 1
ATOM 832 O O . ASP A 1 98 ? 14.933 -6.277 -2.528 1.00 84.06 98 ASP A O 1
ATOM 836 N N . SER A 1 99 ? 13.618 -4.463 -2.689 1.00 83.00 99 SER A N 1
ATOM 837 C CA . SER A 1 99 ? 12.573 -5.111 -3.473 1.00 83.00 99 SER A CA 1
ATOM 838 C C . SER A 1 99 ? 13.027 -5.402 -4.907 1.00 83.00 99 SER A C 1
ATOM 840 O O . SER A 1 99 ? 12.366 -6.195 -5.589 1.00 83.00 99 SER A O 1
ATOM 842 N N . ASN A 1 100 ? 14.148 -4.816 -5.358 1.00 81.56 100 ASN A N 1
ATOM 843 C CA . ASN A 1 100 ? 14.701 -4.933 -6.712 1.00 81.56 100 ASN A CA 1
ATOM 844 C C . ASN A 1 100 ? 13.662 -4.561 -7.789 1.00 81.56 100 ASN A C 1
ATOM 846 O O . ASN A 1 100 ? 13.588 -5.182 -8.856 1.00 81.56 100 ASN A O 1
ATOM 850 N N . GLY A 1 101 ? 12.794 -3.596 -7.474 1.00 81.62 101 GLY A N 1
ATOM 851 C CA . GLY A 1 101 ? 11.696 -3.155 -8.333 1.00 81.62 101 GLY A CA 1
ATOM 852 C C . GLY A 1 101 ? 10.620 -4.220 -8.574 1.00 81.62 101 GLY A C 1
ATOM 853 O O . GLY A 1 101 ? 9.987 -4.219 -9.620 1.00 81.62 101 GLY A O 1
ATOM 854 N N . ASN A 1 102 ? 10.428 -5.185 -7.668 1.00 86.38 102 ASN A N 1
ATOM 855 C CA . ASN A 1 102 ? 9.273 -6.098 -7.743 1.00 86.38 102 ASN A CA 1
ATOM 856 C C . ASN A 1 102 ? 8.017 -5.505 -7.091 1.00 86.38 102 ASN A C 1
ATOM 858 O O . ASN A 1 102 ? 6.897 -5.918 -7.396 1.00 86.38 102 ASN A O 1
ATOM 862 N N . PHE A 1 103 ? 8.208 -4.584 -6.153 1.00 92.31 103 PHE A N 1
ATOM 863 C CA . PHE A 1 103 ? 7.145 -3.831 -5.511 1.00 92.31 103 PHE A CA 1
ATOM 864 C C . PHE A 1 103 ? 7.707 -2.539 -4.929 1.00 92.31 103 PHE A C 1
ATOM 866 O O . PHE A 1 103 ? 8.875 -2.477 -4.539 1.00 92.31 103 PHE A O 1
ATOM 873 N N . GLN A 1 104 ? 6.835 -1.549 -4.824 1.00 93.12 104 GLN A N 1
ATOM 874 C CA . GLN A 1 104 ? 7.051 -0.340 -4.060 1.00 93.12 104 GLN A CA 1
ATOM 875 C C . GLN A 1 104 ? 6.259 -0.477 -2.764 1.00 93.12 104 GLN A C 1
ATOM 877 O O . GLN A 1 104 ? 5.035 -0.655 -2.779 1.00 93.12 104 GLN A O 1
ATOM 882 N N . GLU A 1 105 ? 6.972 -0.423 -1.643 1.00 95.06 105 GLU A N 1
ATOM 883 C CA . GLU A 1 105 ? 6.381 -0.414 -0.305 1.00 95.06 105 GLU A CA 1
ATOM 884 C C . GLU A 1 105 ? 5.367 0.720 -0.180 1.00 95.06 105 GLU A C 1
ATOM 886 O O . GLU A 1 105 ? 5.435 1.699 -0.924 1.00 95.06 105 GLU A O 1
ATOM 891 N N . ILE A 1 106 ? 4.435 0.609 0.764 1.00 95.75 106 ILE A N 1
ATOM 892 C CA . ILE A 1 106 ? 3.469 1.681 0.961 1.00 95.75 106 ILE A CA 1
ATOM 893 C C . ILE A 1 106 ? 4.223 2.915 1.459 1.00 95.75 106 ILE A C 1
ATOM 895 O O . ILE A 1 106 ? 5.069 2.825 2.353 1.00 95.75 106 ILE A O 1
ATOM 899 N N . GLN A 1 107 ? 3.938 4.054 0.842 1.00 94.69 107 GLN A N 1
ATOM 900 C CA . GLN A 1 107 ? 4.504 5.351 1.186 1.00 94.69 107 GLN A CA 1
ATOM 901 C C . GLN A 1 107 ? 3.379 6.370 1.344 1.00 94.69 107 GLN A C 1
ATOM 903 O O . GLN A 1 107 ? 2.360 6.286 0.660 1.00 94.69 107 GLN A O 1
ATOM 908 N N . GLU A 1 108 ? 3.577 7.335 2.236 1.00 93.56 108 GLU A N 1
ATOM 909 C CA . GLU A 1 108 ? 2.686 8.483 2.407 1.00 93.56 108 GLU A CA 1
ATOM 910 C C . GLU A 1 108 ? 3.131 9.632 1.489 1.00 93.56 108 GLU A C 1
ATOM 912 O O . GLU A 1 108 ? 4.327 9.913 1.367 1.00 93.56 108 GLU A O 1
ATOM 917 N N . PHE A 1 109 ? 2.176 10.319 0.866 1.00 91.19 109 PHE A N 1
ATOM 918 C CA . PHE A 1 109 ? 2.381 11.556 0.112 1.00 91.19 109 PHE A CA 1
ATOM 919 C C . PHE A 1 109 ? 1.480 12.673 0.647 1.00 91.19 109 PHE A C 1
ATOM 921 O O . PHE A 1 109 ? 0.518 12.429 1.374 1.00 91.19 109 PHE A O 1
ATOM 928 N N . GLY A 1 110 ? 1.797 13.916 0.293 1.00 86.50 110 GLY A N 1
ATOM 929 C CA . GLY A 1 110 ? 1.048 15.102 0.703 1.00 86.50 110 GLY A CA 1
ATOM 930 C C . GLY A 1 110 ? 1.854 16.015 1.621 1.00 86.50 110 GLY A C 1
ATOM 931 O O . GLY A 1 110 ? 3.069 16.124 1.478 1.00 86.50 110 GLY A O 1
ATOM 932 N N . ARG A 1 111 ? 1.201 16.700 2.569 1.00 80.62 111 ARG A N 1
ATOM 933 C CA . ARG A 1 111 ? 1.834 17.789 3.347 1.00 80.62 111 ARG A CA 1
ATOM 934 C C . ARG A 1 111 ? 3.001 17.330 4.218 1.00 80.62 111 ARG A C 1
ATOM 936 O O . ARG A 1 111 ? 3.914 18.112 4.464 1.00 80.62 111 ARG A O 1
ATOM 943 N N . LEU A 1 112 ? 2.930 16.102 4.722 1.00 76.25 112 LEU A N 1
ATOM 944 C CA . LEU A 1 112 ? 3.947 15.498 5.589 1.00 76.25 112 LEU A CA 1
ATOM 945 C C . LEU A 1 112 ? 4.636 14.291 4.929 1.00 76.25 112 LEU A C 1
ATOM 947 O O . LEU A 1 112 ? 5.438 13.623 5.576 1.00 76.25 112 LEU A O 1
ATOM 951 N N . GLY A 1 113 ? 4.297 14.001 3.669 1.00 76.56 113 GLY A N 1
ATOM 952 C CA . GLY A 1 113 ? 4.731 12.804 2.955 1.00 76.56 113 GLY A CA 1
ATOM 953 C C . GLY A 1 113 ? 6.012 12.986 2.136 1.00 76.56 113 GLY A C 1
ATOM 954 O O . GLY A 1 113 ? 6.660 14.033 2.159 1.00 76.56 113 GLY A O 1
ATOM 955 N N . GLY A 1 114 ? 6.380 11.930 1.408 1.00 76.38 114 GLY A N 1
ATOM 956 C CA . GLY A 1 114 ? 7.540 11.906 0.518 1.00 76.38 114 GLY A CA 1
ATOM 957 C C . GLY A 1 114 ? 7.391 12.805 -0.716 1.00 76.38 114 GLY A C 1
ATOM 958 O O . GLY A 1 114 ? 6.295 13.244 -1.063 1.00 76.38 114 GLY A O 1
ATOM 959 N N . SER A 1 115 ? 8.513 13.062 -1.399 1.00 85.94 115 SER A N 1
ATOM 960 C CA . SER A 1 115 ? 8.513 13.783 -2.681 1.00 85.94 115 SER A CA 1
ATOM 961 C C . SER A 1 115 ? 7.743 12.985 -3.734 1.00 85.94 115 SER A C 1
ATOM 963 O O . SER A 1 115 ? 8.054 11.811 -3.938 1.00 85.94 115 SER A O 1
ATOM 965 N N . VAL A 1 116 ? 6.791 13.630 -4.420 1.00 88.38 116 VAL A N 1
ATOM 966 C CA . VAL A 1 116 ? 6.034 13.039 -5.542 1.00 88.38 116 VAL A CA 1
ATOM 967 C C . VAL A 1 116 ? 6.982 12.441 -6.577 1.00 88.38 116 VAL A C 1
ATOM 969 O O . VAL A 1 116 ? 6.772 11.315 -7.002 1.00 88.38 116 VAL A O 1
ATOM 972 N N . GLU A 1 117 ? 8.068 13.144 -6.894 1.00 88.50 117 GLU A N 1
ATOM 973 C CA . GLU A 1 117 ? 9.115 12.688 -7.814 1.00 88.50 117 GLU A CA 1
ATOM 974 C C . GLU A 1 117 ? 9.678 11.323 -7.395 1.00 88.50 117 GLU A C 1
ATOM 976 O O . GLU A 1 117 ? 9.530 10.347 -8.120 1.00 88.50 117 GLU A O 1
ATOM 981 N N . LYS A 1 118 ? 10.190 11.205 -6.162 1.00 88.69 118 LYS A N 1
ATOM 982 C CA . LYS A 1 118 ? 10.763 9.949 -5.643 1.00 88.69 118 LYS A CA 1
ATOM 983 C C . LYS A 1 118 ? 9.761 8.797 -5.620 1.00 88.69 118 LYS A C 1
ATOM 985 O O . LYS A 1 118 ? 10.135 7.639 -5.794 1.00 88.69 118 LYS A O 1
ATOM 990 N N . LEU A 1 119 ? 8.493 9.101 -5.345 1.00 90.25 119 LEU A N 1
ATOM 991 C CA . LEU A 1 119 ? 7.431 8.099 -5.349 1.00 90.25 119 LEU A CA 1
ATOM 992 C C . LEU A 1 119 ? 7.173 7.604 -6.767 1.00 90.25 119 LEU A C 1
ATOM 994 O O . LEU A 1 119 ? 7.160 6.397 -6.994 1.00 90.25 119 LEU A O 1
ATOM 998 N N . SER A 1 120 ? 7.026 8.521 -7.717 1.00 91.75 120 SER A N 1
ATOM 999 C CA . SER A 1 120 ? 6.820 8.196 -9.124 1.00 91.75 120 SER A CA 1
ATOM 1000 C C . SER A 1 120 ? 7.987 7.414 -9.718 1.00 91.75 120 SER A C 1
ATOM 1002 O O . SER A 1 120 ? 7.747 6.424 -10.401 1.00 91.75 120 SER A O 1
ATOM 1004 N N . GLU A 1 121 ? 9.230 7.784 -9.400 1.00 91.50 121 GLU A N 1
ATOM 1005 C CA . GLU A 1 121 ? 10.439 7.045 -9.789 1.00 91.50 121 GLU A CA 1
ATOM 1006 C C . GLU A 1 121 ? 10.422 5.606 -9.252 1.00 91.50 121 GLU A C 1
ATOM 1008 O O . GLU A 1 121 ? 10.577 4.651 -10.013 1.00 91.50 121 GLU A O 1
ATOM 1013 N N . GLY A 1 122 ? 10.150 5.417 -7.954 1.00 89.38 122 GLY A N 1
ATOM 1014 C CA . GLY A 1 122 ? 10.079 4.084 -7.342 1.00 89.38 122 GLY A CA 1
ATOM 1015 C C . GLY A 1 122 ? 8.999 3.189 -7.963 1.00 89.38 122 GLY A C 1
ATOM 1016 O O . GLY A 1 122 ? 9.212 1.995 -8.200 1.00 89.38 122 GLY A O 1
ATOM 1017 N N . ILE A 1 123 ? 7.845 3.771 -8.297 1.00 90.25 123 ILE A N 1
ATOM 1018 C CA . ILE A 1 123 ? 6.767 3.070 -9.004 1.00 90.25 123 ILE A CA 1
ATOM 1019 C C . ILE A 1 123 ? 7.178 2.759 -10.447 1.00 90.25 123 ILE A C 1
ATOM 1021 O O . ILE A 1 123 ? 6.972 1.635 -10.904 1.00 90.25 123 ILE A O 1
ATOM 1025 N N . ALA A 1 124 ? 7.800 3.701 -11.155 1.00 91.38 124 ALA A N 1
ATOM 1026 C CA . ALA A 1 124 ? 8.267 3.495 -12.521 1.00 91.38 124 ALA A CA 1
ATOM 1027 C C . ALA A 1 124 ? 9.308 2.372 -12.604 1.00 91.38 124 ALA A C 1
ATOM 1029 O O . ALA A 1 124 ? 9.186 1.501 -13.464 1.00 91.38 124 ALA A O 1
ATOM 1030 N N . LEU A 1 125 ? 10.238 2.292 -11.647 1.00 89.38 125 LEU A N 1
ATOM 1031 C CA . LEU A 1 125 ? 11.193 1.182 -11.524 1.00 89.38 125 LEU A CA 1
ATOM 1032 C C . LEU A 1 125 ? 10.510 -0.186 -11.370 1.00 89.38 125 LEU A C 1
ATOM 1034 O O . LEU A 1 125 ? 11.054 -1.211 -11.801 1.00 89.38 125 LEU A O 1
ATOM 1038 N N . CYS A 1 126 ? 9.317 -0.215 -10.772 1.00 87.81 126 CYS A N 1
ATOM 1039 C CA . CYS A 1 126 ? 8.495 -1.418 -10.726 1.00 87.81 126 CYS A CA 1
ATOM 1040 C C . CYS A 1 126 ? 7.840 -1.717 -12.081 1.00 87.81 126 CYS A C 1
ATOM 1042 O O . CYS A 1 126 ? 7.741 -2.875 -12.471 1.00 87.81 126 CYS A O 1
ATOM 1044 N N . CYS A 1 127 ? 7.399 -0.699 -12.812 1.00 86.00 127 CYS A N 1
ATOM 1045 C CA . CYS A 1 127 ? 6.642 -0.881 -14.048 1.00 86.00 127 CYS A CA 1
ATOM 1046 C C . CYS A 1 127 ? 7.483 -1.234 -15.274 1.00 86.00 127 CYS A C 1
ATOM 1048 O O . CYS A 1 127 ? 6.975 -1.873 -16.195 1.00 86.00 127 CYS A O 1
ATOM 1050 N N . ILE A 1 128 ? 8.742 -0.809 -15.310 1.00 87.50 128 ILE A N 1
ATOM 1051 C CA . ILE A 1 128 ? 9.586 -0.996 -16.488 1.00 87.50 128 ILE A CA 1
ATOM 1052 C C . ILE A 1 128 ? 10.044 -2.455 -16.657 1.00 87.50 128 ILE A C 1
ATOM 1054 O O . ILE A 1 128 ? 10.449 -3.104 -15.683 1.00 87.50 128 ILE A O 1
ATOM 1058 N N . PRO A 1 129 ? 10.046 -2.977 -17.898 1.00 83.88 129 PRO A N 1
ATOM 1059 C CA . PRO A 1 129 ? 10.644 -4.269 -18.201 1.00 83.88 129 PRO A CA 1
ATOM 1060 C C . PRO A 1 129 ? 12.120 -4.315 -17.801 1.00 83.88 129 PRO A C 1
ATOM 1062 O O . PRO A 1 129 ? 12.861 -3.352 -17.983 1.00 83.88 129 PRO A O 1
ATOM 1065 N N . GLU A 1 130 ? 12.580 -5.468 -17.315 1.00 83.50 130 GLU A N 1
ATOM 1066 C CA . GLU A 1 130 ? 13.980 -5.656 -16.908 1.00 83.50 130 GLU A CA 1
ATOM 1067 C C . GLU A 1 130 ? 14.964 -5.381 -18.060 1.00 83.50 130 GLU A C 1
ATOM 1069 O O . GLU A 1 130 ? 16.036 -4.828 -17.833 1.00 83.50 130 GLU A O 1
ATOM 1074 N N . SER A 1 131 ? 14.562 -5.670 -19.302 1.00 85.06 131 SER A N 1
ATOM 1075 C CA . SER A 1 131 ? 15.333 -5.382 -20.518 1.00 85.06 131 SER A CA 1
ATOM 1076 C C . SER A 1 131 ? 15.503 -3.893 -20.828 1.00 85.06 131 SER A C 1
ATOM 1078 O O . SER A 1 131 ? 16.379 -3.555 -21.614 1.00 85.06 131 SER A O 1
ATOM 1080 N N . GLU A 1 132 ? 14.685 -3.017 -20.242 1.00 86.56 132 GLU A N 1
ATOM 1081 C CA . GLU A 1 132 ? 14.719 -1.562 -20.459 1.00 86.56 132 GLU A CA 1
ATOM 1082 C C . GLU A 1 132 ? 15.405 -0.816 -19.304 1.00 86.56 132 GLU A C 1
ATOM 1084 O O . GLU A 1 132 ? 15.729 0.361 -19.436 1.00 86.56 132 GLU A O 1
ATOM 1089 N N . ARG A 1 133 ? 15.680 -1.489 -18.175 1.00 86.19 133 ARG A N 1
ATOM 1090 C CA . ARG A 1 133 ? 16.232 -0.853 -16.963 1.00 86.19 133 ARG A CA 1
ATOM 1091 C C . ARG A 1 133 ? 17.592 -0.193 -17.160 1.00 86.19 133 ARG A C 1
ATOM 1093 O O . ARG A 1 133 ? 17.891 0.781 -16.483 1.00 86.19 133 ARG A O 1
ATOM 1100 N N . TRP A 1 134 ? 18.417 -0.719 -18.059 1.00 86.88 134 TRP A N 1
ATOM 1101 C CA . TRP A 1 134 ? 19.749 -0.170 -18.314 1.00 86.88 134 TRP A CA 1
ATOM 1102 C C . TRP A 1 134 ? 19.708 1.207 -18.995 1.00 86.88 134 TRP A C 1
ATOM 1104 O O . TRP A 1 134 ? 20.693 1.929 -18.910 1.00 86.88 134 TRP A O 1
ATOM 1114 N N . LYS A 1 135 ? 18.581 1.583 -19.619 1.00 88.81 135 LYS A N 1
ATOM 1115 C CA . LYS A 1 135 ? 18.412 2.865 -20.320 1.00 88.81 135 LYS A CA 1
ATOM 1116 C C . LYS A 1 135 ? 18.009 4.031 -19.414 1.00 88.81 135 LYS A C 1
ATOM 1118 O O . LYS A 1 135 ? 17.928 5.151 -19.895 1.00 88.81 135 LYS A O 1
ATOM 1123 N N . ILE A 1 136 ? 17.682 3.795 -18.141 1.00 85.50 136 ILE A N 1
ATOM 1124 C CA . ILE A 1 136 ? 17.154 4.849 -17.247 1.00 85.50 136 ILE A CA 1
ATOM 1125 C C . ILE A 1 136 ? 18.184 5.958 -17.019 1.00 85.50 136 ILE A C 1
ATOM 1127 O O . ILE A 1 136 ? 17.830 7.129 -17.016 1.00 85.50 136 ILE A O 1
ATOM 1131 N N . ASP A 1 137 ? 19.451 5.575 -16.868 1.00 81.62 137 ASP A N 1
ATOM 1132 C CA . ASP A 1 137 ? 20.558 6.498 -16.608 1.00 81.62 137 ASP A CA 1
ATOM 1133 C C . ASP A 1 137 ? 21.480 6.656 -17.834 1.00 81.62 137 ASP A C 1
ATOM 1135 O O . ASP A 1 137 ? 22.590 7.185 -17.723 1.00 81.62 137 ASP A O 1
ATOM 1139 N N . ASP A 1 138 ? 21.054 6.161 -19.003 1.00 86.12 138 ASP A N 1
ATOM 1140 C CA . ASP A 1 138 ? 21.839 6.239 -20.232 1.00 86.12 138 ASP A CA 1
ATOM 1141 C C . ASP A 1 138 ? 21.569 7.559 -20.961 1.00 86.12 138 ASP A C 1
ATOM 1143 O O . ASP A 1 138 ? 20.468 7.816 -21.444 1.00 86.12 138 ASP A O 1
ATOM 1147 N N . TYR A 1 139 ? 22.604 8.395 -21.060 1.00 75.31 139 TYR A N 1
ATOM 1148 C CA . TYR A 1 139 ? 22.507 9.737 -2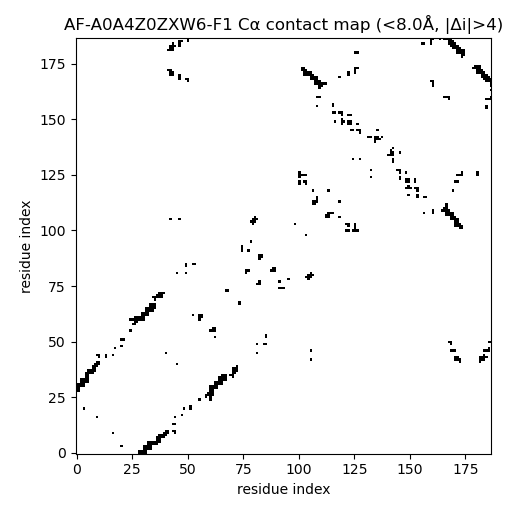1.634 1.00 75.31 139 TYR A CA 1
ATOM 1149 C C . TYR A 1 139 ? 22.119 9.754 -23.124 1.00 75.31 139 TYR A C 1
ATOM 1151 O O . TYR A 1 139 ? 21.599 10.764 -23.601 1.00 75.31 139 TYR A O 1
ATOM 1159 N N . GLU A 1 140 ? 22.388 8.675 -23.865 1.00 80.62 140 GLU A N 1
ATOM 1160 C CA . GLU A 1 140 ? 22.130 8.590 -25.305 1.00 80.62 140 GLU A CA 1
ATOM 1161 C C . GLU A 1 140 ? 20.796 7.893 -25.613 1.00 80.62 140 GLU A C 1
ATOM 1163 O O . GLU A 1 140 ? 20.106 8.301 -26.550 1.00 80.62 140 GLU A O 1
ATOM 1168 N N . GLU A 1 141 ? 20.416 6.881 -24.826 1.00 80.44 141 GLU A N 1
ATOM 1169 C CA . GLU A 1 141 ? 19.266 6.009 -25.104 1.00 80.44 141 GLU A CA 1
ATOM 1170 C C . GLU A 1 141 ? 18.053 6.160 -24.170 1.00 80.44 141 GLU A C 1
ATOM 1172 O O . GLU A 1 141 ? 17.076 5.465 -24.434 1.00 80.44 141 GLU A O 1
ATOM 1177 N N . ASN A 1 142 ? 18.094 7.022 -23.135 1.00 80.19 142 ASN A N 1
ATOM 1178 C CA . ASN A 1 142 ? 17.010 7.372 -22.182 1.00 80.19 142 ASN A CA 1
ATOM 1179 C C . ASN A 1 142 ? 15.696 6.569 -22.309 1.00 80.19 142 ASN A C 1
ATOM 1181 O O . ASN A 1 142 ? 14.986 6.632 -23.316 1.00 80.19 142 ASN A O 1
ATOM 1185 N N . SER A 1 143 ? 15.285 5.875 -21.247 1.00 88.69 143 SER A N 1
ATOM 1186 C CA . SER A 1 143 ? 14.063 5.060 -21.288 1.00 88.69 143 SER A CA 1
ATOM 1187 C C . SER A 1 143 ? 12.773 5.896 -21.406 1.00 88.69 143 SER A C 1
ATOM 1189 O O . SER A 1 143 ? 12.192 6.312 -20.407 1.00 88.69 143 SER A O 1
ATOM 1191 N N . GLU A 1 144 ? 12.235 6.028 -22.623 1.00 89.94 144 GLU A N 1
ATOM 1192 C CA . GLU A 1 144 ? 10.952 6.712 -22.878 1.00 89.94 144 GLU A CA 1
ATOM 1193 C C . GLU A 1 144 ? 9.782 6.115 -22.069 1.00 89.94 144 GLU A C 1
ATOM 1195 O O . GLU A 1 144 ? 8.862 6.822 -21.656 1.00 89.94 144 GLU A O 1
ATOM 1200 N N . ILE A 1 145 ? 9.808 4.798 -21.824 1.00 89.06 145 ILE A N 1
ATOM 1201 C CA . ILE A 1 145 ? 8.789 4.107 -21.019 1.00 89.06 145 ILE A CA 1
ATOM 1202 C C . ILE A 1 145 ? 8.899 4.519 -19.552 1.00 89.06 145 ILE A C 1
ATOM 1204 O O . ILE A 1 145 ? 7.874 4.736 -18.904 1.00 89.06 145 ILE A O 1
ATOM 1208 N N . TYR A 1 146 ? 10.121 4.613 -19.023 1.00 91.56 146 TYR A N 1
ATOM 1209 C CA . TYR A 1 146 ? 10.346 5.079 -17.660 1.00 91.56 146 TYR A CA 1
ATOM 1210 C C . TYR A 1 146 ? 9.799 6.495 -17.488 1.00 91.56 146 TYR A C 1
ATOM 1212 O O . TYR A 1 146 ? 8.955 6.707 -16.619 1.00 91.56 146 TYR A O 1
ATOM 1220 N N . ASP A 1 147 ? 10.180 7.416 -18.376 1.00 91.69 147 ASP A N 1
ATOM 1221 C CA . ASP A 1 147 ? 9.746 8.814 -18.330 1.00 91.69 147 ASP A CA 1
ATOM 1222 C C . ASP A 1 147 ? 8.224 8.944 -18.424 1.00 91.69 147 ASP A C 1
ATOM 1224 O O . ASP A 1 147 ? 7.604 9.678 -17.649 1.00 91.69 147 ASP A O 1
ATOM 1228 N N . LEU A 1 148 ? 7.593 8.179 -19.324 1.00 92.62 148 LEU A N 1
ATOM 1229 C CA . LEU A 1 148 ? 6.139 8.137 -19.452 1.00 92.62 148 LEU A CA 1
ATOM 1230 C C . LEU A 1 148 ? 5.466 7.684 -18.151 1.00 92.62 148 LEU A C 1
ATOM 1232 O O . LEU A 1 148 ? 4.471 8.282 -17.737 1.00 92.62 148 LEU A O 1
ATOM 1236 N N . VAL A 1 149 ? 5.981 6.632 -17.505 1.00 92.31 149 VAL A N 1
ATOM 1237 C CA . VAL A 1 149 ? 5.404 6.130 -16.252 1.00 92.31 149 VAL A CA 1
ATOM 1238 C C . VAL A 1 149 ? 5.649 7.109 -15.107 1.00 92.31 149 VAL A C 1
ATOM 1240 O O . VAL A 1 149 ? 4.710 7.379 -14.359 1.00 92.31 149 VAL A O 1
ATOM 1243 N N . VAL A 1 150 ? 6.853 7.678 -14.981 1.00 93.88 150 VAL A N 1
ATOM 1244 C CA . VAL A 1 150 ? 7.157 8.705 -13.971 1.00 93.88 150 VAL A CA 1
ATOM 1245 C C . VAL A 1 150 ? 6.202 9.883 -14.120 1.00 93.88 150 VAL A C 1
ATOM 1247 O O . VAL A 1 150 ? 5.598 10.314 -13.135 1.00 93.88 150 VAL A O 1
ATOM 1250 N N . TYR A 1 151 ? 6.013 10.374 -15.344 1.00 94.81 151 TYR A N 1
ATOM 1251 C CA . TYR A 1 151 ? 5.092 11.466 -15.625 1.00 94.81 151 TYR A CA 1
ATOM 1252 C C . TYR A 1 151 ? 3.648 11.092 -15.263 1.00 94.81 151 TYR A C 1
ATOM 1254 O O . TYR A 1 151 ? 3.016 11.778 -14.460 1.00 94.81 151 TYR A O 1
ATOM 1262 N N . ALA A 1 152 ? 3.140 9.968 -15.778 1.00 94.19 152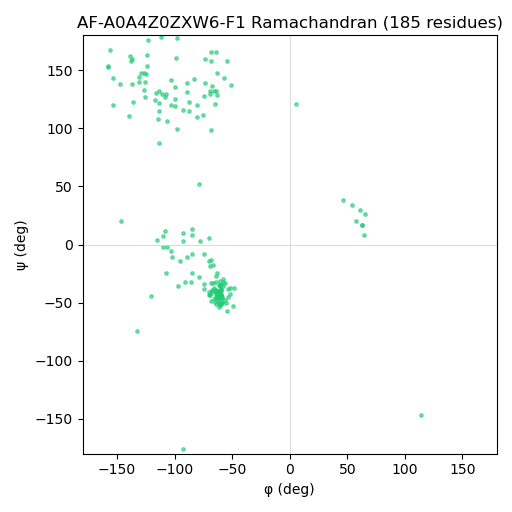 ALA A N 1
ATOM 1263 C CA . ALA A 1 152 ? 1.763 9.541 -15.539 1.00 94.19 152 ALA A CA 1
ATOM 1264 C C . ALA A 1 152 ? 1.464 9.323 -14.046 1.00 94.19 152 ALA A C 1
ATOM 1266 O O . ALA A 1 152 ? 0.421 9.754 -13.557 1.00 94.19 152 ALA A O 1
ATOM 1267 N N . VAL A 1 153 ? 2.375 8.688 -13.304 1.00 93.44 153 VAL A N 1
ATOM 1268 C CA . VAL A 1 153 ? 2.215 8.463 -11.859 1.00 93.44 153 VAL A CA 1
ATOM 1269 C C . VAL A 1 153 ? 2.282 9.782 -11.091 1.00 93.44 153 VAL A C 1
ATOM 1271 O O . VAL A 1 153 ? 1.473 9.987 -10.187 1.00 93.44 153 VAL A O 1
ATOM 1274 N N . SER A 1 154 ? 3.168 10.703 -11.480 1.00 93.81 154 SER A N 1
ATOM 1275 C CA . SER A 1 154 ? 3.256 12.028 -10.854 1.00 93.81 154 SER A CA 1
ATOM 1276 C C . SER A 1 154 ? 1.954 12.803 -11.009 1.00 93.81 154 SER A C 1
ATOM 1278 O O . SER A 1 154 ? 1.454 13.354 -10.031 1.00 93.81 154 SER A O 1
ATOM 1280 N N . GLU A 1 155 ? 1.360 12.789 -12.203 1.00 93.69 155 GLU A N 1
ATOM 1281 C CA . GLU A 1 155 ? 0.063 13.419 -12.454 1.00 93.69 155 GLU A CA 1
ATOM 1282 C C . GLU A 1 155 ? -1.064 12.755 -11.654 1.00 93.69 155 GLU A C 1
ATOM 1284 O O . GLU A 1 155 ? -1.914 13.449 -11.100 1.00 93.69 155 GLU A O 1
ATOM 1289 N N . LEU A 1 156 ? -1.061 11.425 -11.512 1.00 91.94 156 LEU A N 1
ATOM 1290 C CA . LEU A 1 156 ? -2.039 10.730 -10.667 1.00 91.94 156 LEU A CA 1
ATOM 1291 C C . LEU A 1 156 ? -1.918 11.138 -9.193 1.00 91.94 156 LEU A C 1
ATOM 1293 O O . LEU A 1 156 ? -2.927 11.479 -8.576 1.00 91.94 156 LEU A O 1
ATOM 129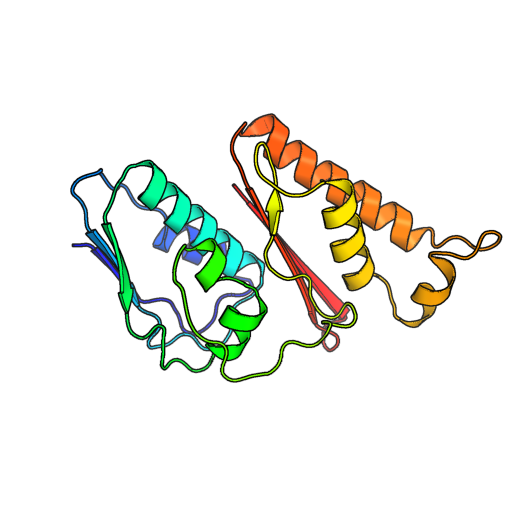7 N N . ILE A 1 157 ? -0.704 11.146 -8.634 1.00 91.69 157 ILE A N 1
ATOM 1298 C CA . ILE A 1 157 ? -0.463 11.565 -7.245 1.00 91.69 157 ILE A CA 1
ATOM 1299 C C . ILE A 1 157 ? -0.860 13.034 -7.057 1.00 91.69 157 ILE A C 1
ATOM 1301 O O . ILE A 1 157 ? -1.544 13.367 -6.088 1.00 91.69 157 ILE A O 1
ATOM 1305 N N . ASN A 1 158 ? -0.466 13.905 -7.991 1.00 90.25 158 ASN A N 1
ATOM 1306 C CA . ASN A 1 158 ? -0.795 15.326 -7.951 1.00 90.25 158 ASN A CA 1
ATOM 1307 C C . ASN A 1 158 ? -2.304 15.552 -7.996 1.00 90.25 158 ASN A C 1
ATOM 1309 O O . ASN A 1 158 ? -2.801 16.351 -7.211 1.00 90.25 158 ASN A O 1
ATOM 1313 N N . ASN A 1 159 ? -3.036 14.831 -8.845 1.00 88.75 159 ASN A N 1
ATOM 1314 C CA . ASN A 1 159 ? -4.491 14.935 -8.910 1.00 88.75 159 ASN A CA 1
ATOM 1315 C C . ASN A 1 159 ? -5.140 14.541 -7.580 1.00 88.75 159 ASN A C 1
ATOM 1317 O O . ASN A 1 159 ? -5.983 15.276 -7.074 1.00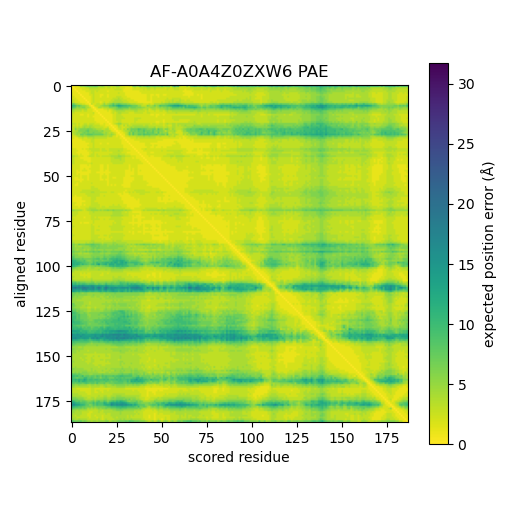 88.75 159 ASN A O 1
ATOM 1321 N N . VAL A 1 160 ? -4.720 13.422 -6.983 1.00 86.56 160 VAL A N 1
ATOM 1322 C CA . VAL A 1 160 ? -5.248 12.981 -5.683 1.00 86.56 160 VAL A CA 1
ATOM 1323 C C . VAL A 1 160 ? -4.960 14.039 -4.611 1.00 86.56 160 VAL A C 1
ATOM 1325 O O . VAL A 1 160 ? -5.882 14.564 -3.991 1.00 86.56 160 VAL A O 1
ATOM 1328 N N . PHE A 1 161 ? -3.705 14.476 -4.490 1.00 86.31 161 PHE A N 1
ATOM 1329 C CA . PHE A 1 161 ? -3.306 15.470 -3.493 1.00 86.31 161 PHE A CA 1
ATOM 1330 C C . PHE A 1 161 ? -3.972 16.845 -3.675 1.00 86.31 161 PHE A C 1
ATOM 1332 O O . PHE A 1 161 ? -4.405 17.463 -2.699 1.00 86.31 161 PHE A O 1
ATOM 1339 N N . GLN A 1 162 ? -4.051 17.351 -4.909 1.00 82.44 162 GLN A N 1
ATOM 1340 C CA . GLN A 1 162 ? -4.632 18.664 -5.205 1.00 82.44 162 GLN A CA 1
ATOM 1341 C C . GLN A 1 162 ? -6.138 18.701 -4.934 1.00 82.44 162 GLN A C 1
ATOM 1343 O O . GLN A 1 162 ? -6.654 19.748 -4.537 1.00 82.44 162 GLN A O 1
ATOM 1348 N N . HIS A 1 163 ? -6.843 17.584 -5.136 1.00 81.06 163 HIS A N 1
ATOM 1349 C CA . HIS A 1 163 ? -8.292 17.531 -4.970 1.00 81.06 163 HIS A CA 1
ATOM 1350 C C . HIS A 1 163 ? -8.744 17.258 -3.535 1.00 81.06 163 HIS A C 1
ATOM 1352 O O . HIS A 1 163 ? -9.781 17.792 -3.137 1.00 81.06 163 HIS A O 1
ATOM 1358 N N . SER A 1 164 ? -7.996 16.493 -2.741 1.00 80.88 164 SER A N 1
ATOM 1359 C CA . SER A 1 164 ? -8.376 16.229 -1.346 1.00 80.88 164 SER A CA 1
ATOM 1360 C C . SER A 1 164 ? -7.799 17.213 -0.342 1.00 80.88 164 SER A C 1
ATOM 1362 O O . SER A 1 164 ? -8.418 17.491 0.687 1.00 80.88 164 SER A O 1
ATOM 1364 N N . GLY A 1 165 ? -6.597 17.734 -0.604 1.00 79.56 165 GLY A N 1
ATOM 1365 C CA . GLY A 1 165 ? -5.838 18.523 0.361 1.00 79.56 165 GLY A CA 1
ATOM 1366 C C . GLY A 1 165 ? -5.402 17.751 1.617 1.00 79.56 165 GLY A C 1
ATOM 1367 O O . GLY A 1 165 ? -4.896 18.391 2.551 1.00 79.56 165 GLY A O 1
ATOM 1368 N N . SER A 1 166 ? -5.588 16.425 1.659 1.00 84.06 166 SER A N 1
ATOM 1369 C CA . SER A 1 166 ? -5.158 15.521 2.733 1.00 84.06 166 SER A CA 1
ATOM 1370 C C . SER A 1 166 ? -3.833 14.826 2.388 1.00 84.06 166 SER A C 1
ATOM 1372 O O . SER A 1 166 ? -3.225 15.072 1.347 1.00 84.06 166 SER A O 1
ATOM 1374 N N . ASN A 1 167 ? -3.326 14.011 3.314 1.00 89.44 167 ASN A N 1
ATOM 1375 C CA . ASN A 1 167 ? -2.243 13.081 3.003 1.00 89.44 167 ASN A CA 1
ATOM 1376 C C . ASN A 1 167 ? -2.847 11.825 2.372 1.00 89.44 167 ASN A C 1
ATOM 1378 O O . ASN A 1 167 ? -3.895 11.370 2.827 1.00 89.44 167 ASN A O 1
ATOM 1382 N N . GLY A 1 168 ? -2.157 11.253 1.391 1.00 92.44 168 GLY A N 1
ATOM 1383 C CA . GLY A 1 168 ? -2.552 10.009 0.743 1.00 92.44 168 GLY A CA 1
ATOM 1384 C C . GLY A 1 168 ? -1.469 8.942 0.826 1.00 92.44 168 GLY A C 1
ATOM 1385 O O . GLY A 1 168 ? -0.371 9.172 1.336 1.00 92.44 168 GLY A O 1
ATOM 1386 N N . TYR A 1 169 ? -1.786 7.757 0.322 1.00 95.12 169 TYR A N 1
ATOM 1387 C CA . TYR A 1 169 ? -0.926 6.584 0.360 1.00 95.12 169 TYR A CA 1
ATOM 1388 C C . TYR A 1 169 ? -0.828 5.945 -1.017 1.00 95.12 169 TYR A C 1
ATOM 1390 O O . TYR A 1 169 ? -1.817 5.835 -1.744 1.00 95.12 169 TYR A O 1
ATOM 1398 N N . ILE A 1 170 ? 0.378 5.506 -1.364 1.00 95.38 170 ILE A N 1
ATOM 1399 C CA . ILE A 1 170 ? 0.688 4.877 -2.646 1.00 95.38 170 ILE A CA 1
ATOM 1400 C C . ILE A 1 170 ? 1.471 3.585 -2.448 1.00 95.38 170 ILE A C 1
ATOM 1402 O O . ILE A 1 170 ? 2.314 3.491 -1.559 1.00 95.38 170 ILE A O 1
ATOM 1406 N N . SER A 1 171 ? 1.211 2.591 -3.293 1.00 95.44 171 SER A N 1
ATOM 1407 C CA . SER A 1 171 ? 2.009 1.370 -3.387 1.00 95.44 171 SER A CA 1
ATOM 1408 C C . SER A 1 171 ? 1.824 0.696 -4.742 1.00 95.44 171 SER A C 1
ATOM 1410 O O . SER A 1 171 ? 0.756 0.803 -5.347 1.00 95.44 171 SER A O 1
ATOM 1412 N N . ALA A 1 172 ? 2.828 -0.051 -5.201 1.00 94.69 172 ALA A N 1
ATOM 1413 C CA . ALA A 1 172 ? 2.698 -0.879 -6.394 1.00 94.69 172 ALA A CA 1
ATOM 1414 C C . ALA A 1 172 ? 3.343 -2.251 -6.244 1.00 94.69 172 ALA A C 1
ATOM 1416 O O . ALA A 1 172 ? 4.252 -2.452 -5.443 1.00 94.69 172 ALA A O 1
ATOM 1417 N N . GLN A 1 173 ? 2.892 -3.199 -7.060 1.00 93.38 173 GLN A N 1
ATOM 1418 C CA . GLN A 1 173 ? 3.480 -4.529 -7.150 1.00 93.38 173 GLN A CA 1
ATOM 1419 C C . GLN A 1 173 ? 3.364 -5.095 -8.561 1.00 93.38 173 GLN A C 1
ATOM 1421 O O . GLN A 1 173 ? 2.308 -5.024 -9.195 1.00 93.38 173 GLN A O 1
ATOM 1426 N N . VAL A 1 174 ? 4.448 -5.724 -9.010 1.00 90.12 174 VAL A N 1
ATOM 1427 C CA . VAL A 1 174 ? 4.543 -6.406 -10.300 1.00 90.12 174 VAL A CA 1
ATOM 1428 C C . VAL A 1 174 ? 4.116 -7.860 -10.154 1.00 90.12 174 VAL A C 1
ATOM 1430 O O . VAL A 1 174 ? 4.615 -8.597 -9.300 1.00 90.12 174 VAL A O 1
ATOM 1433 N N . TYR A 1 175 ? 3.240 -8.313 -11.043 1.00 87.12 175 TYR A N 1
ATOM 1434 C CA . TYR A 1 175 ? 2.817 -9.705 -11.144 1.00 87.12 175 TYR A CA 1
ATOM 1435 C C . TYR A 1 175 ? 3.305 -10.285 -12.471 1.00 87.12 175 TYR A C 1
ATOM 1437 O O . TYR A 1 175 ? 2.579 -10.313 -13.461 1.00 87.12 175 TYR A O 1
ATOM 1445 N N . ARG A 1 176 ? 4.541 -10.803 -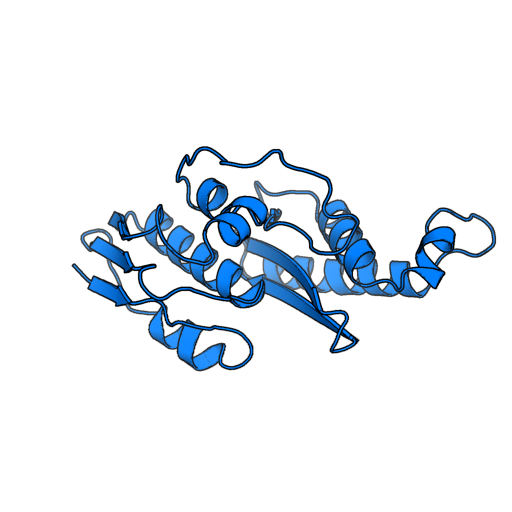12.474 1.00 79.69 176 ARG A N 1
ATOM 1446 C CA . ARG A 1 176 ? 5.237 -11.285 -13.686 1.00 79.69 176 ARG A CA 1
ATOM 1447 C C . ARG A 1 176 ? 4.444 -12.310 -14.500 1.00 79.69 176 ARG A C 1
ATOM 1449 O O . ARG A 1 176 ? 4.457 -12.263 -15.718 1.00 79.69 176 ARG A O 1
ATOM 1456 N N . LYS A 1 177 ? 3.720 -13.221 -13.838 1.00 79.62 177 LYS A N 1
ATOM 1457 C CA . LYS A 1 177 ? 2.918 -14.255 -14.519 1.00 79.62 177 LYS A CA 1
ATOM 1458 C C . LYS A 1 177 ? 1.767 -13.670 -15.351 1.00 79.62 177 LYS A C 1
ATOM 1460 O O . LYS A 1 177 ? 1.321 -14.322 -16.286 1.00 79.62 177 LYS A O 1
ATOM 1465 N N . GLY A 1 178 ? 1.261 -12.498 -14.973 1.00 75.19 178 GLY A N 1
ATOM 1466 C CA . GLY A 1 178 ? 0.162 -11.825 -15.664 1.00 75.19 178 GLY A CA 1
ATOM 1467 C C . GLY A 1 178 ? 0.590 -10.569 -16.412 1.00 75.19 178 GLY A C 1
ATOM 1468 O O . GLY A 1 178 ? -0.294 -9.842 -16.841 1.00 75.19 178 GLY A O 1
ATOM 1469 N N . GLU A 1 179 ? 1.900 -10.295 -16.495 1.00 81.69 179 GLU A N 1
ATOM 1470 C CA . GLU A 1 179 ? 2.472 -9.100 -17.138 1.00 81.69 179 GLU A CA 1
ATOM 1471 C C . GLU A 1 179 ? 1.763 -7.796 -16.740 1.00 81.69 179 GLU A C 1
ATOM 1473 O O . GLU A 1 179 ? 1.553 -6.897 -17.547 1.00 81.69 179 GLU A O 1
ATOM 1478 N N . LEU A 1 180 ? 1.371 -7.705 -15.467 1.00 87.44 180 LEU A N 1
ATOM 1479 C CA . LEU A 1 180 ? 0.593 -6.589 -14.945 1.00 87.44 180 LEU A CA 1
ATOM 1480 C C . LEU A 1 180 ? 1.268 -5.982 -13.724 1.00 87.44 180 LEU A C 1
ATOM 1482 O O . LEU A 1 180 ? 1.872 -6.681 -12.901 1.00 87.44 180 LEU A O 1
ATOM 1486 N N . VAL A 1 181 ? 1.093 -4.677 -13.577 1.00 88.19 181 VAL A N 1
ATOM 1487 C CA . VAL A 1 181 ? 1.437 -3.935 -12.368 1.00 88.19 181 VAL A CA 1
ATOM 1488 C C . VAL A 1 181 ? 0.140 -3.480 -11.731 1.00 88.19 181 VAL A C 1
ATOM 1490 O O . VAL A 1 181 ? -0.716 -2.906 -12.402 1.00 88.19 181 VAL A O 1
ATOM 1493 N N . ARG A 1 182 ? -0.022 -3.738 -10.434 1.00 91.44 182 ARG A N 1
ATOM 1494 C CA . ARG A 1 182 ? -1.116 -3.146 -9.660 1.00 91.44 182 ARG A CA 1
ATOM 1495 C C . ARG A 1 182 ? -0.575 -1.959 -8.888 1.00 91.44 182 ARG A C 1
ATOM 1497 O O . ARG A 1 182 ? 0.374 -2.127 -8.128 1.00 91.44 182 ARG A O 1
ATOM 1504 N N . LEU A 1 183 ? -1.208 -0.809 -9.075 1.00 92.12 183 LEU A N 1
ATOM 1505 C CA . LEU A 1 183 ? -0.910 0.457 -8.417 1.00 92.12 183 LEU A CA 1
ATOM 1506 C C . LEU A 1 183 ? -2.124 0.864 -7.579 1.00 92.12 183 LEU A C 1
ATOM 1508 O O . LEU A 1 183 ? -3.230 0.948 -8.106 1.00 92.12 183 LEU A O 1
ATOM 1512 N N . GLY A 1 184 ? -1.922 1.088 -6.284 1.00 93.19 184 GLY A N 1
ATOM 1513 C CA . GLY A 1 184 ? -2.918 1.673 -5.391 1.00 93.19 184 GLY A CA 1
ATOM 1514 C C . GLY A 1 184 ? -2.515 3.091 -5.026 1.00 93.19 184 GLY A C 1
ATOM 1515 O O . GLY A 1 184 ? -1.396 3.280 -4.560 1.00 93.19 184 GLY A O 1
ATOM 1516 N N . ILE A 1 185 ? -3.414 4.054 -5.233 1.00 92.38 185 ILE A N 1
ATOM 1517 C CA . ILE A 1 185 ? -3.283 5.452 -4.802 1.00 92.38 185 ILE A CA 1
ATOM 1518 C C . ILE A 1 185 ? -4.637 5.856 -4.218 1.00 92.38 185 ILE A C 1
ATOM 1520 O O . ILE A 1 185 ? -5.649 5.720 -4.903 1.00 92.38 185 ILE A O 1
ATOM 1524 N N . ALA A 1 186 ? -4.662 6.301 -2.965 1.00 91.81 186 ALA A N 1
ATOM 1525 C CA . ALA A 1 186 ? -5.867 6.812 -2.312 1.0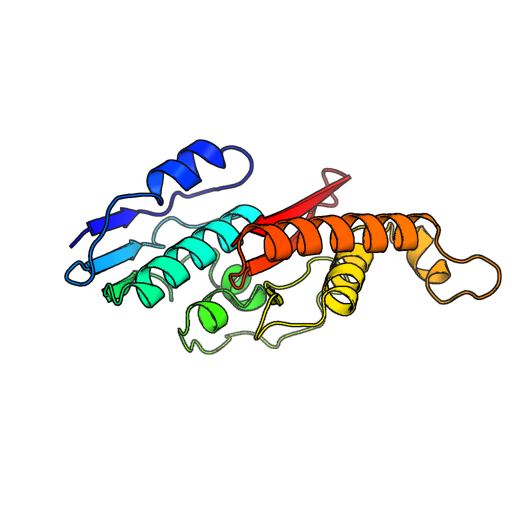0 91.81 186 ALA A CA 1
ATOM 1526 C C . ALA A 1 186 ? -5.501 7.760 -1.165 1.00 91.81 186 ALA A C 1
ATOM 1528 O O . ALA A 1 186 ? -4.350 7.784 -0.728 1.00 91.81 186 ALA A O 1
ATOM 1529 N N . ASP A 1 187 ? -6.482 8.496 -0.660 1.00 87.62 187 ASP A N 1
ATOM 1530 C CA . ASP A 1 187 ? -6.373 9.448 0.446 1.00 87.62 187 ASP A CA 1
ATOM 1531 C C . ASP A 1 187 ? -7.571 9.413 1.407 1.00 87.62 187 ASP A C 1
ATOM 1533 O O . ASP A 1 187 ? -8.535 8.656 1.141 1.00 87.62 187 ASP A O 1
#

Organism: NCBI:txid2484931

Solvent-accessible surface area (backbone atoms only — not comparable to full-atom values): 10447 Å² total; per-residue (Å²): 119,49,78,42,78,44,62,46,66,41,72,83,68,49,66,66,52,50,52,74,71,57,69,94,80,53,52,85,41,35,41,33,45,29,29,74,52,29,51,51,68,34,44,41,51,53,34,54,52,47,38,49,53,51,51,39,50,74,55,53,21,45,78,42,74,39,52,67,90,78,27,80,31,43,69,58,42,56,69,32,39,48,42,60,75,71,73,41,91,72,86,73,97,64,84,90,69,84,58,85,38,44,39,31,51,54,43,51,30,46,92,89,38,54,58,59,65,64,52,16,47,47,45,19,53,28,67,48,56,79,92,49,58,77,23,66,85,31,93,88,66,48,32,66,67,43,52,52,39,26,51,54,43,33,53,52,54,47,53,54,37,72,73,67,72,47,60,28,32,37,22,28,38,48,40,78,95,71,79,41,69,48,73,15,75,51,93

Nearest PDB structures (foldseek):
  3if5-assembly1_A-2  TM=7.750E-01  e=4.876E-02  Micrococcus luteus
  3lkl-assembly2_A  TM=6.985E-01  e=4.292E-02  Cereibacter sphaeroides 2.4.1
  3lkl-assembly3_B  TM=6.753E-01  e=4.575E-02  Cereibacter sphaeroides 2.4.1
  3iha-assembly2_B-2  TM=8.366E-01  e=7.149E-02  Micrococcus luteus
  3oir-assembly1_A  TM=7.101E-01  e=2.114E-01  Wolinella succinogenes

Sequence (187 aa):
MKEIILPKYVFDELFDFIEAISFETDEHDSVVFDFAYVENYSPVALVAIICRVKYLQSIKAKVYFRNHDSFRALTYFQRMNFFSICNLNMDEKFKRHDSNGNFQEIQEFGRLGGSVEKLSEGIALCCIPESERWKIDDYEENSEIYDLVVYAVSELINNVFQHSGSNGYISAQVYRKGELVRLGIAD

Foldseek 3Di:
DEEQEQAQEEDPPVVVLLVSLDDDDALAAEYEYEQARHAYYFQQSLQSVLVSLVVCVVRNHHYHYHCQQPHNCNQVCVLLCSCVSSVHDDDHPDDDDDPQLQKFRKWKDADPTDDLQVQQLSPLSNLDDPVQVVQCPPPPRHRPSSVVSSVVSSVVQCVQCVVPVDMKMWMWGADPVVSDMDIHIHD

Mean predicted aligned error: 4.37 Å